Protein AF-C9LAG2-F1 (afdb_monomer_lite)

Structure (mmCIF, N/CA/C/O backbone):
data_AF-C9LAG2-F1
#
_entry.id   AF-C9LAG2-F1
#
loop_
_atom_site.group_PDB
_atom_site.id
_atom_site.type_symbol
_atom_site.label_atom_id
_atom_site.label_alt_id
_atom_site.label_comp_id
_atom_site.label_asym_id
_atom_site.label_entity_id
_atom_site.label_seq_id
_atom_site.pdbx_PDB_ins_code
_atom_site.Cartn_x
_atom_site.Cartn_y
_atom_site.Cartn_z
_atom_site.occupancy
_atom_site.B_iso_or_equiv
_atom_site.auth_seq_id
_atom_site.auth_comp_id
_atom_site.auth_asym_id
_atom_site.auth_atom_id
_atom_site.pdbx_PDB_model_num
ATOM 1 N N . MET A 1 1 ? -15.386 -72.374 10.289 1.00 36.38 1 MET A N 1
ATOM 2 C CA . MET A 1 1 ? -14.448 -71.232 10.214 1.00 36.38 1 MET A CA 1
ATOM 3 C C . MET A 1 1 ? -15.225 -69.990 9.797 1.00 36.38 1 MET A C 1
ATOM 5 O O . MET A 1 1 ? -15.872 -70.064 8.770 1.00 36.38 1 MET A O 1
ATOM 9 N N . LYS A 1 2 ? -15.182 -68.942 10.645 1.00 30.61 2 LYS A N 1
ATOM 10 C CA . LYS A 1 2 ? -15.392 -67.484 10.419 1.00 30.61 2 LYS A CA 1
ATOM 11 C C . LYS A 1 2 ? -16.555 -67.057 9.485 1.00 30.61 2 LYS A C 1
ATOM 13 O O . LYS A 1 2 ? -16.509 -67.327 8.299 1.00 30.61 2 LYS A O 1
ATOM 18 N N . LYS A 1 3 ? -17.667 -66.505 10.015 1.00 28.11 3 LYS A N 1
ATOM 19 C CA . LYS A 1 3 ? -17.942 -65.056 10.289 1.00 28.11 3 LYS A CA 1
ATOM 20 C C . LYS A 1 3 ? -17.661 -64.193 9.045 1.00 28.11 3 LYS A C 1
ATOM 22 O O . LYS A 1 3 ? -16.529 -64.205 8.591 1.00 28.11 3 LYS A O 1
ATOM 27 N N . GLN A 1 4 ? -18.621 -63.471 8.460 1.00 32.81 4 GLN A N 1
ATOM 28 C CA . GLN A 1 4 ? -19.286 -62.244 8.956 1.00 32.81 4 GLN A CA 1
ATOM 29 C C . GLN A 1 4 ? -20.686 -62.136 8.293 1.00 32.81 4 GLN A C 1
ATOM 31 O O . GLN A 1 4 ? -20.791 -62.310 7.088 1.00 32.81 4 GLN A O 1
ATOM 36 N N . VAL A 1 5 ? -21.820 -62.135 9.006 1.00 32.44 5 VAL A N 1
ATOM 37 C CA . VAL A 1 5 ? -22.515 -60.999 9.660 1.00 32.44 5 VAL A CA 1
ATOM 38 C C . VAL A 1 5 ? -22.593 -59.737 8.786 1.00 32.44 5 VAL A C 1
ATOM 40 O O . VAL A 1 5 ? -21.704 -58.896 8.844 1.00 32.44 5 VAL A O 1
ATOM 43 N N . LEU A 1 6 ? -23.697 -59.589 8.047 1.00 29.92 6 LEU A N 1
ATOM 44 C CA . LEU A 1 6 ? -24.219 -58.296 7.600 1.00 29.92 6 LEU A CA 1
ATOM 45 C C . LEU A 1 6 ? -25.651 -58.186 8.138 1.00 29.92 6 LEU A C 1
ATOM 47 O O . LEU A 1 6 ? -26.591 -58.753 7.584 1.00 29.92 6 LEU A O 1
ATOM 51 N N . THR A 1 7 ? -25.793 -57.546 9.293 1.00 36.38 7 THR A N 1
ATOM 52 C CA . THR A 1 7 ? -27.090 -57.321 9.927 1.00 36.38 7 THR A CA 1
ATOM 53 C C . THR A 1 7 ? -27.644 -55.997 9.419 1.00 36.38 7 THR A C 1
ATOM 55 O O . THR A 1 7 ? -27.125 -54.934 9.750 1.00 36.38 7 THR A O 1
ATOM 58 N N . LEU A 1 8 ? -28.700 -56.084 8.612 1.00 33.34 8 LEU A N 1
ATOM 59 C CA . LEU A 1 8 ? -29.614 -54.989 8.303 1.00 33.34 8 LEU A CA 1
ATOM 60 C C . LEU A 1 8 ? -30.240 -54.504 9.623 1.00 33.34 8 LEU A C 1
ATOM 62 O O . LEU A 1 8 ? -30.983 -55.255 10.253 1.00 33.34 8 LEU A O 1
ATOM 66 N N . PHE A 1 9 ? -29.968 -53.269 10.040 1.00 33.84 9 PHE A N 1
ATOM 67 C CA . PHE A 1 9 ? -30.773 -52.594 11.056 1.00 33.84 9 PHE A CA 1
ATOM 68 C C . PHE A 1 9 ? -31.251 -51.256 10.507 1.00 33.84 9 PHE A C 1
ATOM 70 O O . PHE A 1 9 ? -30.475 -50.329 10.289 1.00 33.84 9 PHE A O 1
ATOM 77 N N . ALA A 1 10 ? -32.560 -51.205 10.273 1.00 36.88 10 ALA A N 1
ATOM 78 C CA . ALA A 1 10 ? -33.322 -49.993 10.064 1.00 36.88 10 ALA A CA 1
ATOM 79 C C . ALA A 1 10 ? -33.129 -49.070 11.275 1.00 36.88 10 ALA A C 1
ATOM 81 O O . ALA A 1 10 ? -33.567 -49.389 12.381 1.00 36.88 10 ALA A O 1
ATOM 82 N N . ALA A 1 11 ? -32.461 -47.938 11.065 1.00 33.97 11 ALA A N 1
ATOM 83 C CA . ALA A 1 11 ? -32.390 -46.871 12.045 1.00 33.97 11 ALA A CA 1
ATOM 84 C C . ALA A 1 11 ? -33.535 -45.890 11.777 1.00 33.97 11 ALA A C 1
ATOM 86 O O . ALA A 1 11 ? -33.560 -45.176 10.778 1.00 33.97 11 ALA A O 1
ATOM 87 N N . PHE A 1 12 ? -34.501 -45.933 12.689 1.00 34.44 12 PHE A N 1
ATOM 88 C CA . PHE A 1 12 ? -35.554 -44.956 12.924 1.00 34.44 12 PHE A CA 1
ATOM 89 C C . PHE A 1 12 ? -35.015 -43.519 12.783 1.00 34.44 12 PHE A C 1
ATOM 91 O O . PHE A 1 12 ? -34.215 -43.071 13.606 1.00 34.44 12 PHE A O 1
ATOM 98 N N . SER A 1 13 ? -35.477 -42.778 11.772 1.00 35.12 13 SER A N 1
ATOM 99 C CA . SER A 1 13 ? -35.356 -41.319 11.738 1.00 35.12 13 SER A CA 1
ATOM 100 C C . SER A 1 13 ? -36.241 -40.734 12.836 1.00 35.12 13 SER A C 1
ATOM 102 O O . SER A 1 13 ? -37.418 -40.446 12.628 1.00 35.12 13 SER A O 1
ATOM 104 N N . ILE A 1 14 ? -35.676 -40.576 14.031 1.00 38.19 14 ILE A N 1
ATOM 105 C CA . ILE A 1 14 ? -36.219 -39.669 15.037 1.00 38.19 14 ILE A CA 1
ATOM 106 C C . ILE A 1 14 ? -35.900 -38.263 14.532 1.00 38.19 14 ILE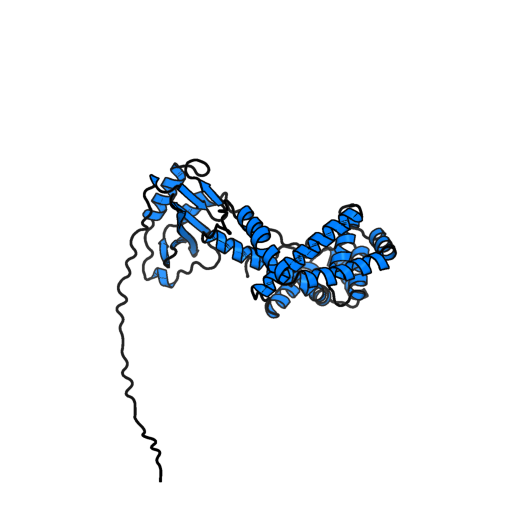 A C 1
ATOM 108 O O . ILE A 1 14 ? -34.791 -37.759 14.705 1.00 38.19 14 ILE A O 1
ATOM 112 N N . CYS A 1 15 ? -36.871 -37.643 13.863 1.00 32.88 15 CYS A N 1
ATOM 113 C CA . CYS A 1 15 ? -36.902 -36.201 13.677 1.00 32.88 15 CYS A CA 1
ATOM 114 C C . CYS A 1 15 ? -36.999 -35.560 15.065 1.00 32.88 15 CYS A C 1
ATOM 116 O O . CYS A 1 15 ? -38.094 -35.326 15.578 1.00 32.88 15 CYS A O 1
ATOM 118 N N . PHE A 1 16 ? -35.855 -35.288 15.692 1.00 36.28 16 PHE A N 1
ATOM 119 C CA . PHE A 1 16 ? -35.785 -34.284 16.739 1.00 36.28 16 PHE A CA 1
ATOM 120 C C . PHE A 1 16 ? -36.062 -32.938 16.073 1.00 36.28 16 PHE A C 1
ATOM 122 O O . PHE A 1 16 ? -35.159 -32.252 15.600 1.00 36.28 16 PHE A O 1
ATOM 129 N N . LEU A 1 17 ? -37.341 -32.570 16.020 1.00 34.44 17 LEU A N 1
ATOM 130 C CA . LEU A 1 17 ? -37.744 -31.176 15.968 1.00 34.44 17 LEU A CA 1
ATOM 131 C C . LEU A 1 17 ? -37.278 -30.552 17.286 1.00 34.44 17 LEU A C 1
ATOM 133 O O . LEU A 1 17 ? -38.046 -30.421 18.236 1.00 34.44 17 LEU A O 1
ATOM 137 N N . PHE A 1 18 ? -35.999 -30.182 17.361 1.00 37.06 18 PHE A N 1
ATOM 138 C CA . PHE A 1 18 ? -35.610 -29.079 18.218 1.00 37.06 18 PHE A CA 1
ATOM 139 C C . PHE A 1 18 ? -36.255 -27.844 17.595 1.00 37.06 18 PHE A C 1
ATOM 141 O O . PHE A 1 18 ? -35.647 -27.130 16.804 1.00 37.06 18 PHE A O 1
ATOM 148 N N . SER A 1 19 ? -37.520 -27.594 17.944 1.00 38.38 19 SER A N 1
ATOM 149 C CA . SER A 1 19 ? -38.019 -26.230 18.013 1.00 38.38 19 SER A CA 1
ATOM 150 C C . SER A 1 19 ? -37.199 -25.556 19.108 1.00 38.38 19 SER A C 1
ATOM 152 O O . SER A 1 19 ? -37.607 -25.489 20.269 1.00 38.38 19 SER A O 1
ATOM 154 N N . GLY A 1 20 ? -35.979 -25.153 18.756 1.00 34.16 20 GLY A N 1
ATOM 155 C CA . GLY A 1 20 ? -35.246 -24.178 19.524 1.00 34.16 20 GLY A CA 1
ATOM 156 C C . GLY A 1 20 ? -36.122 -22.942 19.526 1.00 34.16 20 GLY A C 1
ATOM 157 O O . GLY A 1 20 ? -36.172 -22.209 18.543 1.00 34.16 20 GLY A O 1
ATOM 158 N N . CYS A 1 21 ? -36.862 -22.732 20.612 1.00 36.88 21 CYS A N 1
ATOM 159 C CA . CYS A 1 21 ? -37.159 -21.380 21.031 1.00 36.88 21 CYS A CA 1
ATOM 160 C C . CYS A 1 21 ? -35.789 -20.719 21.173 1.00 36.88 21 CYS A C 1
ATOM 162 O O . CYS A 1 21 ? -35.124 -20.905 22.192 1.00 36.88 21 CYS A O 1
ATOM 164 N N . GLU A 1 22 ? -35.325 -20.053 20.111 1.00 41.31 22 GLU A N 1
ATOM 165 C CA . GLU A 1 22 ? -34.237 -19.088 20.193 1.00 41.31 22 GLU A CA 1
ATOM 166 C C . GLU A 1 22 ? -34.609 -18.184 21.359 1.00 41.31 22 GLU A C 1
ATOM 168 O O . GLU A 1 22 ? -35.578 -17.421 21.265 1.00 41.31 22 GLU A O 1
ATOM 173 N N . LYS A 1 23 ? -33.903 -18.348 22.484 1.00 43.16 23 LYS A N 1
ATOM 174 C CA . LYS A 1 23 ? -34.013 -17.421 23.600 1.00 43.16 23 LYS A CA 1
ATOM 175 C C . LYS A 1 23 ? -33.847 -16.030 23.013 1.00 43.16 23 LYS A C 1
ATOM 177 O O . LYS A 1 23 ? -32.979 -15.797 22.177 1.00 43.16 23 LYS A O 1
ATOM 182 N N . GLU A 1 24 ? -34.755 -15.154 23.395 1.00 46.44 24 GLU A N 1
ATOM 183 C CA . GLU A 1 24 ? -34.759 -13.767 22.979 1.00 46.44 24 GLU A CA 1
ATOM 184 C C . GLU A 1 24 ? -33.462 -13.131 23.500 1.00 46.44 24 GLU A C 1
ATOM 186 O O . GLU A 1 24 ? -33.358 -12.790 24.676 1.00 46.44 24 GLU A O 1
ATOM 191 N N . GLU A 1 25 ? -32.426 -13.066 22.660 1.00 56.09 25 GLU A N 1
ATOM 192 C CA . GLU A 1 25 ? -31.226 -12.286 22.951 1.00 56.09 25 GLU A CA 1
ATOM 193 C C . GLU A 1 25 ? -31.603 -10.813 22.851 1.00 56.09 25 GLU A C 1
ATOM 195 O O . GLU A 1 25 ? -31.511 -10.165 21.800 1.00 56.09 25 GLU A O 1
ATOM 200 N N . ASN A 1 26 ? -32.121 -10.311 23.966 1.00 65.62 26 ASN A N 1
ATOM 201 C CA . ASN A 1 26 ? -32.348 -8.901 24.175 1.00 65.62 26 ASN A CA 1
ATOM 202 C C . ASN A 1 26 ? -30.976 -8.277 24.431 1.00 65.62 26 ASN A C 1
ATOM 204 O O . ASN A 1 26 ? -30.396 -8.471 25.500 1.00 65.62 26 ASN A O 1
ATOM 208 N N . TYR A 1 27 ? -30.425 -7.605 23.420 1.00 75.88 27 TYR A N 1
ATOM 209 C CA . TYR A 1 27 ? -29.197 -6.846 23.606 1.00 75.88 27 TYR A CA 1
ATOM 210 C C . TYR A 1 27 ? -29.487 -5.723 24.600 1.00 75.88 27 TYR A C 1
ATOM 212 O O . TYR A 1 27 ? -30.494 -5.023 24.486 1.00 75.88 27 TYR A O 1
ATOM 220 N N . GLY A 1 28 ? -28.631 -5.599 25.612 1.00 83.31 28 GLY A N 1
ATOM 221 C CA . GLY A 1 28 ? -28.615 -4.420 26.464 1.00 83.31 28 GLY A CA 1
ATOM 222 C C . GLY A 1 28 ? -28.111 -3.201 25.695 1.00 83.31 28 GLY A C 1
ATOM 223 O O . GLY A 1 28 ? -27.669 -3.304 24.547 1.00 83.31 28 GLY A O 1
ATOM 224 N N . GLN A 1 29 ? -28.149 -2.049 26.357 1.00 90.38 29 GLN A N 1
ATOM 225 C CA . GLN A 1 29 ? -27.433 -0.865 25.887 1.00 90.38 29 GLN A CA 1
ATOM 226 C C . GLN A 1 29 ? -25.924 -1.146 25.828 1.00 90.38 29 GLN A C 1
ATOM 228 O O . GLN A 1 29 ? -25.434 -2.103 26.440 1.00 90.38 29 GLN A O 1
ATOM 233 N N . VAL A 1 30 ? -25.192 -0.335 25.069 1.00 92.88 30 VAL A N 1
ATOM 234 C CA . VAL A 1 30 ? -23.728 -0.340 25.141 1.00 92.88 30 VAL A CA 1
ATOM 235 C C . VAL A 1 30 ? -23.319 0.119 26.543 1.00 92.88 30 VAL A C 1
ATOM 237 O O . VAL A 1 30 ? -23.895 1.062 27.080 1.00 92.88 30 VAL A O 1
ATOM 240 N N . GLU A 1 31 ? -22.338 -0.555 27.140 1.00 91.25 31 GLU A N 1
ATOM 241 C CA . GLU A 1 31 ? -21.788 -0.189 28.447 1.00 91.25 31 GLU A CA 1
ATOM 242 C C . GLU A 1 31 ? -20.326 0.222 28.272 1.00 91.25 31 GLU A C 1
ATOM 244 O O . GLU A 1 31 ? -19.461 -0.620 28.008 1.00 91.25 31 GLU A O 1
ATOM 249 N N . LEU A 1 32 ? -20.044 1.517 28.420 1.00 91.56 32 LEU A N 1
ATOM 250 C CA . LEU A 1 32 ? -18.692 2.050 28.326 1.00 91.56 32 LEU A CA 1
ATOM 251 C C . LEU A 1 32 ? -18.123 2.379 29.716 1.00 91.56 32 LEU A C 1
ATOM 253 O O . LEU A 1 32 ? -18.855 2.569 30.688 1.00 91.56 32 LEU A O 1
ATOM 257 N N . PRO A 1 33 ? -16.787 2.418 29.863 1.00 88.62 33 PRO A N 1
ATOM 258 C CA . PRO A 1 33 ? -16.160 2.855 31.101 1.00 88.62 33 PRO A CA 1
ATOM 259 C C . PRO A 1 33 ? -16.482 4.324 31.388 1.00 88.62 33 PRO A C 1
ATOM 261 O O . PRO A 1 33 ? -16.603 5.122 30.463 1.00 88.62 33 PRO A O 1
ATOM 264 N N . ASP A 1 34 ? -16.519 4.698 32.674 1.00 89.69 34 ASP A N 1
ATOM 265 C CA . ASP A 1 34 ? -16.702 6.098 33.078 1.00 89.69 34 ASP A CA 1
ATOM 266 C C . ASP A 1 34 ? -15.772 7.033 32.291 1.00 89.69 34 ASP A C 1
ATOM 268 O O . ASP A 1 34 ? -14.575 6.756 32.171 1.00 89.69 34 ASP A O 1
ATOM 272 N N . MET A 1 35 ? -16.284 8.188 31.861 1.00 89.81 35 MET A N 1
ATOM 273 C CA . MET A 1 35 ? -15.540 9.143 31.031 1.00 89.81 35 MET A CA 1
ATOM 274 C C . MET A 1 35 ? -14.144 9.492 31.585 1.00 89.81 35 MET A C 1
ATOM 276 O O . MET A 1 35 ? -13.187 9.616 30.832 1.00 89.81 35 MET A O 1
ATOM 280 N N . GLY A 1 36 ? -13.976 9.572 32.912 1.00 87.50 36 GLY A N 1
ATOM 281 C CA . GLY A 1 36 ? -12.677 9.852 33.551 1.00 87.50 36 GLY A CA 1
ATOM 282 C C . GLY A 1 36 ? -11.622 8.733 33.442 1.00 87.50 36 GLY A C 1
ATOM 283 O O . GLY A 1 36 ? -10.462 8.930 33.834 1.00 87.50 36 GLY A O 1
ATOM 284 N N . LYS A 1 37 ? -12.013 7.552 32.954 1.00 91.88 37 LYS A N 1
ATOM 285 C CA . LYS A 1 37 ? -11.142 6.398 32.681 1.00 91.88 37 LYS A CA 1
ATOM 286 C C . LYS A 1 37 ? -10.769 6.286 31.205 1.00 91.88 37 LYS A C 1
ATOM 288 O O . LYS A 1 37 ? -9.777 5.616 30.914 1.00 91.88 37 LYS A O 1
ATOM 293 N N . ILE A 1 38 ? -11.538 6.912 30.316 1.00 93.94 38 ILE A N 1
ATOM 294 C CA . ILE A 1 38 ? -11.256 6.968 28.883 1.00 93.94 38 ILE A CA 1
ATOM 295 C C . ILE A 1 38 ? -10.111 7.957 28.676 1.00 93.94 38 ILE A C 1
ATOM 297 O O . ILE A 1 38 ? -10.155 9.088 29.154 1.00 93.94 38 ILE A O 1
ATOM 301 N N . GLU A 1 39 ? -9.054 7.497 28.023 1.00 94.94 39 GLU A N 1
ATOM 302 C CA . GLU A 1 39 ? -7.849 8.286 27.767 1.00 94.94 39 GLU A CA 1
ATOM 303 C C . GLU A 1 39 ? -7.779 8.721 26.308 1.00 94.94 39 GLU A C 1
ATOM 305 O O . GLU A 1 39 ? -7.367 9.840 26.011 1.00 94.94 39 GLU A O 1
ATOM 310 N N . GLN A 1 40 ? -8.179 7.838 25.390 1.00 94.25 40 GLN A N 1
ATOM 311 C CA . GLN A 1 40 ? -8.025 8.065 23.959 1.00 94.25 40 GLN A CA 1
ATOM 312 C C . GLN A 1 40 ? -9.236 7.552 23.189 1.00 94.25 40 GLN A C 1
ATOM 314 O O . GLN A 1 40 ? -9.938 6.634 23.621 1.00 94.25 40 GLN A O 1
ATOM 319 N N . VAL A 1 41 ? -9.447 8.153 22.026 1.00 92.56 41 VAL A N 1
ATOM 320 C CA . VAL A 1 41 ? -10.409 7.697 21.026 1.00 92.56 41 VAL A CA 1
ATOM 321 C C . VAL A 1 41 ? -9.641 7.407 19.745 1.00 92.56 41 VAL A C 1
ATOM 323 O O . VAL A 1 41 ? -8.751 8.165 19.360 1.00 92.56 41 VAL A O 1
ATOM 326 N N . GLN A 1 42 ? -9.968 6.298 19.097 1.00 90.56 42 GLN A N 1
ATOM 327 C CA . GLN A 1 42 ? -9.494 5.967 17.764 1.00 90.56 42 GLN A CA 1
ATOM 328 C C . GLN A 1 42 ? -10.627 6.207 16.766 1.00 90.56 42 GLN A C 1
ATOM 330 O O . GLN A 1 42 ? -11.717 5.681 16.951 1.00 90.56 42 GLN A O 1
ATOM 335 N N . LEU A 1 43 ? -10.377 7.009 15.737 1.00 88.38 43 LEU A N 1
ATOM 336 C CA . LEU A 1 43 ? -11.315 7.386 14.682 1.00 88.38 43 LEU A CA 1
ATOM 337 C C . LEU A 1 43 ? -10.704 6.969 13.339 1.00 88.38 43 LEU A C 1
ATOM 339 O O . LEU A 1 43 ? -9.871 7.682 12.777 1.00 88.38 43 LEU A O 1
ATOM 343 N N . GLY A 1 44 ? -11.057 5.771 12.864 1.00 81.62 44 GLY A N 1
ATOM 344 C CA . GLY A 1 44 ? -10.465 5.141 11.682 1.00 81.62 44 GLY A CA 1
ATOM 345 C C . GLY A 1 44 ? -8.935 5.121 11.723 1.00 81.62 44 GLY A C 1
ATOM 346 O O . GLY A 1 44 ? -8.324 4.370 12.485 1.00 81.62 44 GLY A O 1
ATOM 347 N N . SER A 1 45 ? -8.325 5.976 10.901 1.00 77.25 45 SER A N 1
ATOM 348 C CA . SER A 1 45 ? -6.878 6.093 10.690 1.00 77.25 45 SER A CA 1
ATOM 349 C C . SER A 1 45 ? -6.123 6.840 11.792 1.00 77.25 45 SER A C 1
ATOM 351 O O . SER A 1 45 ? -4.896 6.895 11.730 1.00 77.25 45 SER A O 1
ATOM 353 N N . MET A 1 46 ? -6.797 7.414 12.793 1.00 82.81 46 MET A N 1
ATOM 354 C CA . MET A 1 46 ? -6.145 8.250 13.808 1.00 82.81 46 MET A CA 1
ATOM 355 C C . MET A 1 46 ? -6.519 7.857 15.231 1.00 82.81 46 MET A C 1
ATOM 357 O O . MET A 1 46 ? -7.685 7.643 15.547 1.00 82.81 46 MET A O 1
ATOM 361 N N . ARG A 1 47 ? -5.528 7.843 16.122 1.00 85.00 47 ARG A N 1
ATOM 362 C CA . ARG A 1 47 ? -5.698 7.740 17.571 1.00 85.00 47 ARG A CA 1
ATOM 363 C C . ARG A 1 47 ? -5.384 9.083 18.213 1.00 85.00 47 ARG A C 1
ATOM 365 O O . ARG A 1 47 ? -4.319 9.656 17.998 1.00 85.00 47 ARG A O 1
ATOM 372 N N . MET A 1 48 ? -6.320 9.571 19.014 1.00 88.81 48 MET A N 1
ATOM 373 C CA . MET A 1 48 ? -6.317 10.927 19.549 1.00 88.81 48 MET A CA 1
ATOM 374 C C . MET A 1 48 ? -6.484 10.905 21.066 1.00 88.81 48 MET A C 1
ATOM 376 O O . MET A 1 48 ? -7.310 10.163 21.605 1.00 88.81 48 MET A O 1
ATOM 380 N N . THR A 1 49 ? -5.713 11.734 21.765 1.00 92.38 49 THR A N 1
ATOM 381 C CA . THR A 1 49 ? -5.789 11.856 23.224 1.00 92.38 49 THR A CA 1
ATOM 382 C C . THR A 1 49 ? -6.945 12.763 23.629 1.00 92.38 49 THR A C 1
ATOM 384 O O . THR A 1 49 ? -7.070 13.888 23.137 1.00 92.38 49 THR A O 1
ATOM 387 N N . VAL A 1 50 ? -7.811 12.280 24.523 1.00 93.12 50 VAL A N 1
ATOM 388 C CA . VAL A 1 50 ? -8.985 13.027 24.989 1.00 93.12 50 VAL A CA 1
ATOM 389 C C . VAL A 1 50 ? -8.543 14.236 25.814 1.00 93.12 50 VAL A C 1
ATOM 391 O O . VAL A 1 50 ? -7.744 14.120 26.739 1.00 93.12 50 VAL A O 1
ATOM 394 N N . GLY A 1 51 ? -9.083 15.407 25.481 1.00 89.31 51 GLY A N 1
ATOM 395 C CA . GLY A 1 51 ? -8.753 16.685 26.113 1.00 89.31 51 GLY A CA 1
ATOM 396 C C . GLY A 1 51 ? -7.508 17.373 25.544 1.00 89.31 51 GLY A C 1
ATOM 397 O O . GLY A 1 51 ? -7.307 18.552 25.833 1.00 89.31 51 GLY A O 1
ATOM 398 N N . GLU A 1 52 ? -6.723 16.684 24.714 1.00 89.50 52 GLU A N 1
ATOM 399 C CA . GLU A 1 52 ? -5.544 17.237 24.037 1.00 89.50 52 GLU A CA 1
ATOM 400 C C . GLU A 1 52 ? -5.786 17.342 22.528 1.00 89.50 52 GLU A C 1
ATOM 402 O O . GLU A 1 52 ? -5.997 18.437 22.008 1.00 89.50 52 GLU A O 1
ATOM 407 N N . ASP A 1 53 ? -5.816 16.197 21.844 1.00 87.62 53 ASP A N 1
ATOM 408 C CA . ASP A 1 53 ? -6.008 16.103 20.395 1.00 87.62 53 ASP A CA 1
ATOM 409 C C . ASP A 1 53 ? -7.500 16.068 20.037 1.00 87.62 53 ASP A C 1
ATOM 411 O O . ASP A 1 53 ? -7.925 16.601 19.012 1.00 87.62 53 ASP A O 1
ATOM 415 N N . TYR A 1 54 ? -8.306 15.441 20.899 1.00 89.00 54 TYR A N 1
ATOM 416 C CA . TYR A 1 54 ? -9.740 15.277 20.713 1.00 89.00 54 TYR A CA 1
ATOM 417 C C . TYR A 1 54 ? -10.511 15.974 21.841 1.00 89.00 54 TYR A C 1
ATOM 419 O O . TYR A 1 54 ? -10.365 15.586 23.004 1.00 89.00 54 TYR A O 1
ATOM 427 N N . PRO A 1 55 ? -11.323 17.010 21.552 1.00 91.06 55 PRO A N 1
ATOM 428 C CA . PRO A 1 55 ? -11.983 17.795 22.590 1.00 91.06 55 PRO A CA 1
ATOM 429 C C . PRO A 1 55 ? -12.808 16.939 23.558 1.00 91.06 55 PRO A C 1
ATOM 431 O O . PRO A 1 55 ? -13.606 16.106 23.132 1.00 91.06 55 PRO A O 1
ATOM 434 N N . GLN A 1 56 ? -12.676 17.205 24.863 1.00 92.81 56 GLN A N 1
ATOM 435 C CA . GLN A 1 56 ? -13.402 16.496 25.930 1.00 92.81 56 GLN A CA 1
ATOM 436 C C . GLN A 1 56 ? -14.914 16.416 25.656 1.00 92.81 56 GLN A C 1
ATOM 438 O O . GLN A 1 56 ? -15.510 15.353 25.792 1.00 92.81 56 GLN A O 1
ATOM 443 N N . ALA A 1 57 ? -15.519 17.521 25.208 1.00 92.31 57 ALA A N 1
ATOM 444 C CA . ALA A 1 57 ? -16.944 17.582 24.888 1.00 92.31 57 ALA A CA 1
ATOM 445 C C . ALA A 1 57 ? -17.338 16.655 23.724 1.00 92.31 57 ALA A C 1
ATOM 447 O O . ALA A 1 57 ? -18.408 16.051 23.751 1.00 92.31 57 ALA A O 1
ATOM 448 N N . ASN A 1 58 ? -16.467 16.496 22.722 1.00 93.00 58 ASN A N 1
ATOM 449 C CA . ASN A 1 58 ? -16.720 15.592 21.600 1.00 93.00 58 ASN A CA 1
ATOM 450 C C . ASN A 1 58 ? -16.621 14.131 22.050 1.00 93.00 58 ASN A C 1
ATOM 452 O O . ASN A 1 58 ? -17.396 13.294 21.596 1.00 93.00 58 ASN A O 1
ATOM 456 N N . ALA A 1 59 ? -15.699 13.824 22.965 1.00 93.06 59 ALA A N 1
ATOM 457 C CA . ALA A 1 59 ? -15.577 12.495 23.553 1.00 93.06 59 ALA A CA 1
ATOM 458 C C . ALA A 1 59 ? -16.778 12.139 24.438 1.00 93.06 59 ALA A C 1
ATOM 460 O O . ALA A 1 59 ? -17.323 11.047 24.312 1.00 93.06 59 ALA A O 1
ATOM 461 N N . GLU A 1 60 ? -17.252 13.080 25.254 1.00 94.88 60 GLU A N 1
ATOM 462 C CA . GLU A 1 60 ? -18.484 12.923 26.035 1.00 94.88 60 GLU A CA 1
ATOM 463 C C . GLU A 1 60 ? -19.708 12.715 25.137 1.00 94.88 60 GLU A C 1
ATOM 465 O O . GLU A 1 60 ? -20.538 11.852 25.424 1.00 94.88 60 GLU A O 1
ATOM 470 N N . SER A 1 61 ? -19.806 13.467 24.036 1.00 94.38 61 SER A N 1
ATOM 471 C CA . SER A 1 61 ? -20.871 13.301 23.041 1.00 94.38 61 SER A CA 1
ATOM 472 C C . SER A 1 61 ? -20.831 11.914 22.399 1.00 94.38 61 SER A C 1
ATOM 474 O O . SER A 1 61 ? -21.841 11.214 22.398 1.00 94.38 61 SER A O 1
ATOM 476 N N . LEU A 1 62 ? -19.655 11.478 21.936 1.00 94.88 62 LEU A N 1
ATOM 477 C CA . LEU A 1 62 ? -19.458 10.169 21.311 1.00 94.88 62 LEU A CA 1
ATOM 478 C C . LEU A 1 62 ? -19.873 9.021 22.243 1.00 94.88 62 LEU A C 1
ATOM 480 O O . LEU A 1 62 ? -20.660 8.163 21.851 1.00 94.88 62 LEU A O 1
ATOM 484 N N . VAL A 1 63 ? -19.381 9.025 23.486 1.00 95.25 63 VAL A N 1
ATOM 485 C CA . VAL A 1 63 ? -19.703 8.000 24.495 1.00 95.25 63 VAL A CA 1
ATOM 486 C C . VAL A 1 63 ? -21.200 7.996 24.804 1.00 95.25 63 VAL A C 1
ATOM 488 O O . VAL A 1 63 ? -21.835 6.946 24.784 1.00 95.25 63 VAL A O 1
ATOM 491 N N . SER A 1 64 ? -21.786 9.175 25.016 1.00 95.12 64 SER A N 1
ATOM 492 C CA . SER A 1 64 ? -23.217 9.343 25.292 1.00 95.12 64 SER A CA 1
ATOM 493 C C . SER A 1 64 ? -24.096 8.828 24.150 1.00 95.12 64 SER A C 1
ATOM 495 O O . SER A 1 64 ? -25.144 8.238 24.409 1.00 95.12 64 SER A O 1
ATOM 497 N N . ASN A 1 65 ? -23.680 9.032 22.898 1.00 96.38 65 ASN A N 1
ATOM 498 C CA . ASN A 1 65 ? -24.400 8.545 21.725 1.00 96.38 65 ASN A CA 1
ATOM 499 C C . ASN A 1 65 ? -24.285 7.020 21.589 1.00 96.38 65 ASN A C 1
ATOM 501 O O . ASN A 1 65 ? -25.306 6.361 21.405 1.00 96.38 65 ASN A O 1
ATOM 505 N N . LEU A 1 66 ? -23.089 6.451 21.787 1.00 96.56 66 LEU A N 1
ATOM 506 C CA . LEU A 1 66 ? -22.874 4.997 21.810 1.00 96.56 66 LEU A CA 1
ATOM 507 C C . LEU A 1 66 ? -23.750 4.300 22.867 1.00 96.56 66 LEU A C 1
ATOM 509 O O . LEU A 1 66 ? -24.414 3.315 22.557 1.00 96.56 66 LEU A O 1
ATOM 513 N N . GLU A 1 67 ? -23.807 4.826 24.095 1.00 95.62 67 GLU A N 1
ATOM 514 C CA . GLU A 1 67 ? -24.588 4.245 25.204 1.00 95.62 67 GLU A CA 1
ATOM 515 C C . GLU A 1 67 ? -26.110 4.398 25.058 1.00 95.62 67 GLU A C 1
ATOM 517 O O . GLU A 1 67 ? -26.864 3.670 25.704 1.00 95.62 67 GLU A O 1
ATOM 522 N N . LYS A 1 68 ? -26.581 5.365 24.261 1.00 94.94 68 LYS A N 1
ATOM 523 C CA . LYS A 1 68 ? -28.017 5.611 24.033 1.00 94.94 68 LYS A CA 1
ATOM 524 C C . LYS A 1 68 ? -28.559 4.928 22.785 1.00 94.94 68 LYS A C 1
ATOM 526 O O . LYS A 1 68 ? -29.784 4.873 22.632 1.00 94.94 68 LYS A O 1
ATOM 531 N N . ALA A 1 69 ? -27.680 4.468 21.901 1.00 95.19 69 ALA A N 1
ATOM 532 C CA . ALA A 1 69 ? -28.061 3.870 20.638 1.00 95.19 69 ALA A CA 1
ATOM 533 C C . ALA A 1 69 ? -28.956 2.640 20.867 1.00 95.19 69 ALA A C 1
ATOM 535 O O . ALA A 1 69 ? -28.596 1.731 21.620 1.00 95.19 69 ALA A O 1
ATOM 536 N N . PRO A 1 70 ? -30.145 2.578 20.249 1.00 93.56 70 PRO A N 1
ATOM 537 C CA . PRO A 1 70 ? -31.053 1.475 20.487 1.00 93.56 70 PRO A CA 1
ATOM 538 C C . PRO A 1 70 ? -30.540 0.183 19.827 1.00 93.56 70 PRO A C 1
ATOM 540 O O . PRO A 1 70 ? -30.105 0.199 18.674 1.00 93.56 70 PRO A O 1
ATOM 543 N N . PRO A 1 71 ? -30.620 -0.971 20.515 1.00 94.06 71 PRO A N 1
ATOM 544 C CA . PRO A 1 71 ? -30.256 -2.247 19.916 1.00 94.06 71 PRO A CA 1
ATOM 545 C C . PRO A 1 71 ? -31.211 -2.609 18.774 1.00 94.06 71 PRO A C 1
ATOM 547 O O . PRO A 1 71 ? -32.436 -2.494 18.896 1.00 94.06 71 PRO A O 1
ATOM 550 N N . VAL A 1 72 ? -30.661 -3.137 17.681 1.00 92.19 72 VAL A N 1
ATOM 551 C CA . VAL A 1 72 ? -31.448 -3.571 16.525 1.00 92.19 72 VAL A CA 1
ATOM 552 C C . VAL A 1 72 ? -32.336 -4.756 16.907 1.00 92.19 72 VAL A C 1
ATOM 554 O O . VAL A 1 72 ? -31.909 -5.737 17.536 1.00 92.19 72 VAL A O 1
ATOM 557 N N . ASN A 1 73 ? -33.603 -4.708 16.489 1.00 85.69 73 ASN A N 1
ATOM 558 C CA . ASN A 1 73 ? -34.534 -5.800 16.746 1.00 85.69 73 ASN A CA 1
ATOM 559 C C . ASN A 1 73 ? -34.193 -7.052 15.917 1.00 85.69 73 ASN A C 1
ATOM 561 O O . ASN A 1 73 ? -33.641 -6.993 14.821 1.00 85.69 73 ASN A O 1
ATOM 565 N N . LYS A 1 74 ? -34.585 -8.222 16.425 1.00 79.88 74 LYS A N 1
ATOM 566 C CA . LYS A 1 74 ? -34.248 -9.531 15.842 1.00 79.88 74 LYS A CA 1
ATOM 567 C C . LYS A 1 74 ? -34.636 -9.696 14.367 1.00 79.88 74 LYS A C 1
ATOM 5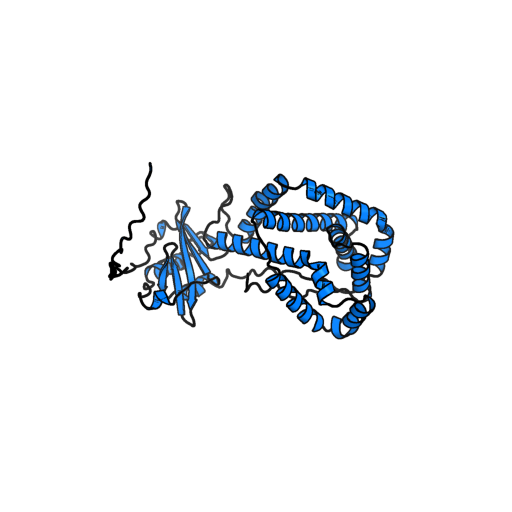69 O O . LYS A 1 74 ? -33.992 -10.460 13.654 1.00 79.88 74 LYS A O 1
ATOM 574 N N . LYS A 1 75 ? -35.705 -9.030 13.916 1.00 80.00 75 LYS A N 1
ATOM 575 C CA . LYS A 1 75 ? -36.161 -9.129 12.526 1.00 80.00 75 LYS A CA 1
ATOM 576 C C . LYS A 1 75 ? -35.179 -8.431 11.588 1.00 80.00 75 LYS A C 1
ATOM 578 O O . LYS A 1 75 ? -34.834 -9.014 10.573 1.00 80.00 75 LYS A O 1
ATOM 583 N N . GLN A 1 76 ? -34.719 -7.240 11.962 1.00 79.75 76 GLN A N 1
ATOM 584 C CA . GLN A 1 76 ? -33.756 -6.464 11.182 1.00 79.75 76 GLN A CA 1
ATOM 585 C C . GLN A 1 76 ? -32.360 -7.100 11.179 1.00 79.75 76 GLN A C 1
ATOM 587 O O . GLN A 1 76 ? -31.720 -7.111 10.137 1.00 79.75 76 GLN A O 1
ATOM 592 N N . ARG A 1 77 ? -31.915 -7.705 12.294 1.00 83.75 77 ARG A N 1
ATOM 593 C CA . ARG A 1 77 ? -30.569 -8.315 12.394 1.00 83.75 77 ARG A CA 1
ATOM 594 C C . ARG A 1 77 ? -30.254 -9.323 11.287 1.00 83.75 77 ARG A C 1
ATOM 596 O O . ARG A 1 77 ? -29.109 -9.432 10.890 1.00 83.75 77 ARG A O 1
ATOM 603 N N . LYS A 1 78 ? -31.252 -10.072 10.805 1.00 82.00 78 LYS A N 1
ATOM 604 C CA . LYS A 1 78 ? -31.042 -11.113 9.782 1.00 82.00 78 LYS A CA 1
ATOM 605 C C . LYS A 1 78 ? -30.670 -10.557 8.408 1.00 82.00 78 LYS A C 1
ATOM 607 O O . LYS A 1 78 ? -30.113 -11.296 7.606 1.00 82.00 78 LYS A O 1
ATOM 612 N N . ASP A 1 79 ? -31.003 -9.295 8.161 1.00 85.00 79 ASP A N 1
ATOM 613 C CA . ASP A 1 79 ? -30.820 -8.629 6.871 1.00 85.00 79 ASP A CA 1
ATOM 614 C C . ASP A 1 79 ? -29.676 -7.596 6.912 1.00 85.00 79 ASP A C 1
ATOM 616 O O . ASP A 1 79 ? -29.376 -6.952 5.898 1.00 85.00 79 ASP A O 1
ATOM 620 N N . LEU A 1 80 ? -29.050 -7.423 8.083 1.00 89.62 80 LEU A N 1
ATOM 621 C CA . LEU A 1 80 ? -27.909 -6.542 8.290 1.00 89.62 80 LEU A CA 1
ATOM 622 C C . LEU A 1 80 ? -26.617 -7.348 8.227 1.00 89.62 80 LEU A C 1
ATOM 624 O O . LEU A 1 80 ? -26.443 -8.335 8.934 1.00 89.62 80 LEU A O 1
ATOM 628 N N . ASP A 1 81 ? -25.724 -6.870 7.379 1.00 86.06 81 ASP A N 1
ATOM 629 C CA . ASP A 1 81 ? -24.343 -7.303 7.267 1.00 86.06 81 ASP A CA 1
ATOM 630 C C . ASP A 1 81 ? -23.527 -6.024 7.114 1.00 86.06 81 ASP A C 1
ATOM 632 O O . ASP A 1 81 ? -23.892 -5.159 6.307 1.00 86.06 81 ASP A O 1
ATOM 636 N N . LYS A 1 82 ? -22.481 -5.897 7.930 1.00 85.88 82 LYS A N 1
ATOM 637 C CA . LYS A 1 82 ? -21.571 -4.757 7.910 1.00 85.88 82 LYS A CA 1
ATOM 638 C C . LYS A 1 82 ? -20.857 -4.642 6.565 1.00 85.88 82 LYS A C 1
ATOM 640 O O . LYS A 1 82 ? -20.597 -3.531 6.115 1.00 85.88 82 LYS A O 1
ATOM 645 N N . GLY A 1 83 ? -20.545 -5.775 5.932 1.00 83.38 83 GLY A N 1
ATOM 646 C CA . GLY A 1 83 ? -19.703 -5.805 4.741 1.00 83.38 83 GLY A CA 1
ATOM 647 C C . GLY A 1 83 ? -18.299 -5.234 4.990 1.00 83.38 83 GLY A C 1
ATOM 648 O O . GLY A 1 83 ? -17.802 -5.198 6.127 1.00 83.38 83 GLY A O 1
ATOM 649 N N . GLU A 1 84 ? -17.664 -4.806 3.900 1.00 71.94 84 GLU A N 1
ATOM 650 C CA . GLU A 1 84 ? -16.277 -4.318 3.866 1.00 71.94 84 GLU A CA 1
ATOM 651 C C . GLU A 1 84 ? -16.170 -2.785 3.913 1.00 71.94 84 GLU A C 1
ATOM 653 O O . GLU A 1 84 ? -15.154 -2.264 4.366 1.00 71.94 84 GLU A O 1
ATOM 658 N N . ASP A 1 85 ? -17.233 -2.059 3.548 1.00 78.94 85 ASP A N 1
ATOM 659 C CA . ASP A 1 85 ? -17.300 -0.596 3.654 1.00 78.94 85 ASP A CA 1
ATOM 660 C C . ASP A 1 85 ? -17.874 -0.176 5.016 1.00 78.94 85 ASP A C 1
ATOM 662 O O . ASP A 1 85 ? -19.089 -0.084 5.219 1.00 78.94 85 ASP A O 1
ATOM 666 N N . TYR A 1 86 ? -16.980 0.024 5.985 1.00 87.12 86 TYR A N 1
ATOM 667 C CA . TYR A 1 86 ? -17.327 0.424 7.345 1.00 87.12 86 TYR A CA 1
ATOM 668 C C . TYR A 1 86 ? -16.335 1.432 7.924 1.00 87.12 86 TYR A C 1
ATOM 670 O O . TYR A 1 86 ? -15.175 1.533 7.520 1.00 87.12 86 TYR A O 1
ATOM 678 N N . TRP A 1 87 ? -16.787 2.175 8.929 1.00 88.75 87 TRP A N 1
ATOM 679 C CA . TRP A 1 87 ? -15.957 3.080 9.717 1.00 88.75 87 TRP A CA 1
ATOM 680 C C . TRP A 1 87 ? -15.738 2.504 11.105 1.00 88.75 87 TRP A C 1
ATOM 682 O O . TRP A 1 87 ? -16.683 2.054 11.746 1.00 88.75 87 TRP A O 1
ATOM 692 N N . SER A 1 88 ? -14.504 2.537 11.598 1.00 90.69 88 SER A N 1
ATOM 693 C CA . SER A 1 88 ? -14.197 2.049 12.938 1.00 90.69 88 SER A CA 1
ATOM 694 C C . SER A 1 88 ? -13.990 3.187 13.930 1.00 90.69 88 SER A C 1
ATOM 696 O O . SER A 1 88 ? -13.343 4.200 13.643 1.00 90.69 88 SER A O 1
ATOM 698 N N . VAL A 1 89 ? -14.534 2.994 15.127 1.00 94.00 89 VAL A N 1
ATOM 699 C CA . VAL A 1 89 ? -14.321 3.854 16.286 1.00 94.00 89 VAL A CA 1
ATOM 700 C C . VAL A 1 89 ? -13.880 2.988 17.457 1.00 94.00 89 VAL A C 1
ATOM 702 O O . VAL A 1 89 ? -14.521 1.992 17.774 1.00 94.00 89 VAL A O 1
ATOM 705 N N . GLY A 1 90 ? -12.794 3.377 18.115 1.00 93.81 90 GLY A N 1
ATOM 706 C CA . GLY A 1 90 ? -12.281 2.721 19.310 1.00 93.81 90 GLY A CA 1
ATOM 707 C C . GLY A 1 90 ? -12.329 3.637 20.524 1.00 93.81 90 GLY A C 1
ATOM 708 O O . GLY A 1 90 ? -11.894 4.785 20.456 1.00 93.81 90 GLY A O 1
ATOM 709 N N . VAL A 1 91 ? -12.793 3.123 21.660 1.00 94.81 91 VAL A N 1
ATOM 710 C CA . VAL A 1 91 ? -12.682 3.792 22.965 1.00 94.81 91 VAL A CA 1
ATOM 711 C C . VAL A 1 91 ? -11.582 3.108 23.767 1.00 94.81 91 VAL A C 1
ATOM 713 O O . VAL A 1 91 ? -11.664 1.907 24.026 1.00 94.81 91 VAL A O 1
ATOM 716 N N . VAL A 1 92 ? -10.554 3.861 24.169 1.00 92.88 92 VAL A N 1
ATOM 717 C CA . VAL A 1 92 ? -9.374 3.327 24.866 1.00 92.88 92 VAL A CA 1
ATOM 718 C C . VAL A 1 92 ? -9.293 3.876 26.284 1.00 92.88 92 VAL A C 1
ATOM 720 O O . VAL A 1 92 ? -9.280 5.090 26.504 1.00 92.88 92 VAL A O 1
ATOM 723 N N . VAL A 1 93 ? -9.207 2.981 27.264 1.00 92.44 93 VAL A N 1
ATOM 724 C CA . VAL A 1 93 ? -9.014 3.340 28.676 1.00 92.44 93 VAL A CA 1
ATOM 725 C C . VAL A 1 93 ? -7.542 3.331 29.079 1.00 92.44 93 VAL A C 1
ATOM 727 O O . VAL A 1 93 ? -6.724 2.647 28.472 1.00 92.44 93 VAL A O 1
ATOM 730 N N . LYS A 1 94 ? -7.220 4.024 30.179 1.00 84.56 94 LYS A N 1
ATOM 731 C CA . LYS A 1 94 ? -5.848 4.217 30.705 1.00 84.56 94 LYS A CA 1
ATOM 732 C C . LYS A 1 94 ? -5.010 2.953 30.912 1.00 84.56 94 LYS A C 1
ATOM 734 O O . LYS A 1 94 ? -3.792 3.026 31.011 1.00 84.56 94 LYS A O 1
ATOM 739 N N . ASN A 1 95 ? -5.647 1.794 31.071 1.00 82.81 95 ASN A N 1
ATOM 740 C CA . ASN A 1 95 ? -4.942 0.517 31.216 1.00 82.81 95 ASN A CA 1
ATOM 741 C C . ASN A 1 95 ? -4.677 -0.179 29.865 1.00 82.81 95 ASN A C 1
ATOM 743 O O . ASN A 1 95 ? -4.262 -1.334 29.863 1.00 82.81 95 ASN A O 1
ATOM 747 N N . GLY A 1 96 ? -4.962 0.489 28.745 1.00 80.31 96 GLY A N 1
ATOM 748 C CA . GLY A 1 96 ? -4.809 -0.027 27.388 1.00 80.31 96 GLY A CA 1
ATOM 749 C C . GLY A 1 96 ? -5.980 -0.872 26.881 1.00 80.31 96 GLY A C 1
ATOM 750 O O . GLY A 1 96 ? -5.952 -1.280 25.724 1.00 80.31 96 GLY A O 1
ATOM 751 N N . THR A 1 97 ? -7.012 -1.134 27.695 1.00 88.38 97 THR A N 1
ATOM 752 C CA . THR A 1 97 ? -8.200 -1.864 27.210 1.00 88.38 97 THR A CA 1
ATOM 753 C C . THR A 1 97 ? -8.921 -1.015 26.167 1.00 88.38 97 THR A C 1
ATOM 755 O O . THR A 1 97 ? -9.111 0.188 26.360 1.00 88.38 97 THR A O 1
ATOM 758 N N . LYS A 1 98 ? -9.331 -1.649 25.071 1.00 90.38 98 LYS A N 1
ATOM 759 C CA . LYS A 1 98 ? -10.004 -1.010 23.944 1.00 90.38 98 LYS A CA 1
ATOM 760 C C . LYS A 1 98 ? -11.359 -1.681 23.717 1.00 90.38 98 LYS A C 1
ATOM 762 O O . LYS A 1 98 ? -11.481 -2.879 23.952 1.00 90.38 98 LYS A O 1
ATOM 767 N N . GLN A 1 99 ? -12.359 -0.895 23.330 1.00 94.06 99 GLN A N 1
ATOM 768 C CA . GLN A 1 99 ? -13.641 -1.387 22.822 1.00 94.06 99 GLN A CA 1
ATOM 769 C C . GLN A 1 99 ? -13.864 -0.807 21.430 1.00 94.06 99 GLN A C 1
ATOM 771 O O . GLN A 1 99 ? -13.797 0.420 21.281 1.00 94.06 99 GLN A O 1
ATOM 776 N N . MET A 1 100 ? -14.108 -1.672 20.445 1.00 94.44 100 MET A N 1
ATOM 777 C CA . MET A 1 100 ? -14.314 -1.271 19.050 1.00 94.44 100 MET A CA 1
ATOM 778 C C . MET A 1 100 ? -15.786 -1.282 18.639 1.00 94.44 100 MET A C 1
ATOM 780 O O . MET A 1 100 ? -16.575 -2.134 19.054 1.00 94.44 100 MET A O 1
ATOM 784 N N . PHE A 1 101 ? -16.122 -0.321 17.783 1.00 95.56 101 PHE A N 1
ATOM 785 C CA . PHE A 1 101 ? -17.435 -0.114 17.192 1.00 95.56 101 PHE A CA 1
ATOM 786 C C . PHE A 1 101 ? -17.277 0.087 15.688 1.00 95.56 101 PHE A C 1
ATOM 788 O O . PHE A 1 101 ? -16.465 0.907 15.249 1.00 95.56 101 PHE A O 1
ATOM 795 N N . TYR A 1 102 ? -18.063 -0.638 14.903 1.00 94.38 102 TYR A N 1
ATOM 796 C CA . TYR A 1 102 ? -17.960 -0.659 13.451 1.00 94.38 102 TYR A CA 1
ATOM 797 C C . TYR A 1 102 ? -19.247 -0.143 12.819 1.00 94.38 102 TYR A C 1
ATOM 799 O O . TYR A 1 102 ? -20.271 -0.818 12.845 1.00 94.38 102 TYR A O 1
ATOM 807 N N . PHE A 1 103 ? -19.195 1.061 12.268 1.00 94.75 103 PHE A N 1
ATOM 808 C CA . PHE A 1 103 ? -20.326 1.782 11.702 1.00 94.75 103 PHE A CA 1
ATOM 809 C C . PHE A 1 103 ? -20.462 1.506 10.211 1.00 94.75 103 PHE A C 1
ATOM 811 O O . PHE A 1 103 ? -19.480 1.572 9.478 1.00 94.75 103 PHE A O 1
ATOM 818 N N . PHE A 1 104 ? -21.678 1.241 9.749 1.00 93.12 104 PHE A N 1
ATOM 819 C CA . PHE A 1 104 ? -21.955 0.929 8.350 1.00 93.12 104 PHE A CA 1
ATOM 820 C C . PHE A 1 104 ? -23.351 1.398 7.945 1.00 93.12 104 PHE A C 1
ATOM 822 O O . PHE A 1 104 ? -24.235 1.613 8.783 1.00 93.12 104 PHE A O 1
ATOM 829 N N . ARG A 1 105 ? -23.559 1.545 6.635 1.00 92.19 105 ARG A N 1
ATOM 830 C CA . ARG A 1 105 ? -24.842 1.962 6.061 1.00 92.19 105 ARG A CA 1
ATOM 831 C C . ARG A 1 105 ? -25.599 0.787 5.462 1.00 92.19 105 ARG A C 1
ATOM 833 O O . ARG A 1 105 ? -25.029 -0.057 4.773 1.00 92.19 105 ARG A O 1
ATOM 840 N N . LYS A 1 106 ? -26.923 0.796 5.618 1.00 90.81 106 LYS A N 1
ATOM 841 C CA . LYS A 1 106 ? -27.837 -0.041 4.829 1.00 90.81 106 LYS A CA 1
ATOM 842 C C . LYS A 1 106 ? -28.947 0.838 4.261 1.00 90.81 106 LYS A C 1
ATOM 844 O O . LYS A 1 106 ? -29.904 1.180 4.948 1.00 90.81 106 LYS A O 1
ATOM 849 N N . GLY A 1 107 ? -28.817 1.203 2.987 1.00 88.12 107 GLY A N 1
ATOM 850 C CA . GLY A 1 107 ? -29.681 2.216 2.379 1.00 88.12 107 GLY A CA 1
ATOM 851 C C . GLY A 1 107 ? -29.399 3.602 2.965 1.00 88.12 107 GLY A C 1
ATOM 852 O O . GLY A 1 107 ? -28.260 4.072 2.946 1.00 88.12 107 GLY A O 1
ATOM 853 N N . GLU A 1 108 ? -30.431 4.258 3.490 1.00 89.31 108 GLU A N 1
ATOM 854 C CA . GLU A 1 108 ? -30.301 5.584 4.114 1.00 89.31 108 GLU A CA 1
ATOM 855 C C . GLU A 1 108 ? -29.966 5.525 5.610 1.00 89.31 108 GLU A C 1
ATOM 857 O O . GLU A 1 108 ? -29.558 6.532 6.180 1.00 89.31 108 GLU A O 1
ATOM 862 N N . ASP A 1 109 ? -30.087 4.351 6.233 1.00 93.56 109 ASP A N 1
ATOM 863 C CA . ASP A 1 109 ? -29.930 4.197 7.676 1.00 93.56 109 ASP A CA 1
ATOM 864 C C . ASP A 1 109 ? -28.497 3.790 8.053 1.00 93.56 109 ASP A C 1
ATOM 866 O O . ASP A 1 109 ? -27.839 3.010 7.349 1.00 93.56 109 ASP A O 1
ATOM 870 N N . TRP A 1 110 ? -28.037 4.298 9.199 1.00 95.44 110 TRP A N 1
ATOM 871 C CA . TRP A 1 110 ? -26.749 3.966 9.805 1.00 95.44 110 TRP A CA 1
ATOM 872 C C . TRP A 1 110 ? -26.911 3.023 10.995 1.00 95.44 110 TRP A C 1
ATOM 874 O O . TRP A 1 110 ? -27.774 3.209 11.859 1.00 95.44 110 TRP A O 1
ATOM 884 N N . TYR A 1 111 ? -26.011 2.051 11.060 1.00 96.12 111 TYR A N 1
ATOM 885 C CA . TYR A 1 111 ? -25.926 1.047 12.112 1.00 96.12 111 TYR A CA 1
ATOM 886 C C . TYR A 1 111 ? -24.499 0.973 12.633 1.00 96.12 111 TYR A C 1
ATOM 888 O O . TYR A 1 111 ? -23.566 1.406 11.953 1.00 96.12 111 TYR A O 1
ATOM 896 N N . PHE A 1 112 ? -24.318 0.379 13.808 1.00 96.50 112 PHE A N 1
ATOM 897 C CA . PHE A 1 112 ? -23.001 -0.085 14.216 1.00 96.50 112 PHE A CA 1
ATOM 898 C C . PHE A 1 112 ? -23.035 -1.449 14.890 1.00 96.50 112 PHE A C 1
ATOM 900 O O . PHE A 1 112 ? -24.030 -1.851 15.498 1.00 96.50 112 PHE A O 1
ATOM 907 N N . GLU A 1 113 ? -21.915 -2.148 14.765 1.00 95.31 113 GLU A N 1
ATOM 908 C CA . GLU A 1 113 ? -21.653 -3.458 15.341 1.00 95.31 113 GLU A CA 1
ATOM 909 C C . GLU A 1 113 ? -20.548 -3.357 16.401 1.00 95.31 113 GLU A C 1
ATOM 911 O O . GLU A 1 113 ? -19.559 -2.649 16.208 1.00 95.31 113 GLU A O 1
ATOM 916 N N . THR A 1 114 ? -20.707 -4.043 17.528 1.00 94.06 114 THR A N 1
ATOM 917 C CA . THR A 1 114 ? -19.647 -4.236 18.534 1.00 94.06 114 THR A CA 1
ATOM 918 C C . THR A 1 114 ? -18.801 -5.470 18.210 1.00 94.06 114 THR A C 1
ATOM 920 O O . THR A 1 114 ? -19.238 -6.351 17.479 1.00 94.06 114 THR A O 1
ATOM 923 N N . GLU A 1 115 ? -17.613 -5.605 18.807 1.00 89.44 115 GLU A N 1
ATOM 924 C CA . GLU A 1 115 ? -16.719 -6.767 18.588 1.00 89.44 115 GLU A CA 1
ATOM 925 C C . GLU A 1 115 ? -17.362 -8.137 18.876 1.00 89.44 115 GLU A C 1
ATOM 927 O O . GLU A 1 115 ? -16.944 -9.152 18.323 1.00 89.44 115 GLU A O 1
ATOM 932 N N . ASP A 1 116 ? -18.382 -8.184 19.738 1.00 89.88 116 ASP A N 1
ATOM 933 C CA . ASP A 1 116 ? -19.145 -9.399 20.052 1.00 89.88 116 ASP A CA 1
ATOM 934 C C . ASP A 1 116 ? -20.365 -9.627 19.134 1.00 89.88 116 ASP A C 1
ATOM 936 O O . ASP A 1 116 ? -21.170 -10.526 19.392 1.00 89.88 116 ASP A O 1
ATOM 940 N N . GLY A 1 117 ? -20.503 -8.839 18.065 1.00 89.88 117 GLY A N 1
ATOM 941 C CA . GLY A 1 117 ? -21.529 -8.982 17.032 1.00 89.88 117 GLY A CA 1
ATOM 942 C C . GLY A 1 117 ? -22.893 -8.385 17.386 1.00 89.88 117 GLY A C 1
ATOM 943 O O . GLY A 1 117 ? -23.899 -8.699 16.741 1.00 89.88 117 GLY A O 1
ATOM 944 N N . ARG A 1 118 ? -22.989 -7.553 18.435 1.00 93.06 118 ARG A N 1
ATOM 945 C CA . ARG A 1 118 ? -24.249 -6.868 18.762 1.00 93.06 118 ARG A CA 1
ATOM 946 C C . ARG A 1 118 ? -24.444 -5.660 17.857 1.00 93.06 118 ARG A C 1
ATOM 948 O O . ARG A 1 118 ? -23.547 -4.847 17.681 1.00 93.06 118 ARG A O 1
ATOM 955 N N . LEU A 1 119 ? -25.660 -5.534 17.334 1.00 94.81 119 LEU A N 1
ATOM 956 C CA . LEU A 1 119 ? -26.045 -4.501 16.379 1.00 94.81 119 LEU A CA 1
ATOM 957 C C . LEU A 1 119 ? -26.926 -3.435 17.024 1.00 94.81 119 LEU A C 1
ATOM 959 O O . LEU A 1 119 ? -27.895 -3.759 17.723 1.00 94.81 119 LEU A O 1
ATOM 963 N N . TYR A 1 120 ? -26.635 -2.182 16.700 1.00 95.94 120 TYR A N 1
ATOM 964 C CA . TYR A 1 120 ? -27.317 -0.983 17.178 1.00 95.94 120 TYR A CA 1
ATOM 965 C C . TYR A 1 120 ? -27.695 -0.082 15.992 1.00 95.94 120 TYR A C 1
ATOM 967 O O . TYR A 1 120 ? -27.008 -0.079 14.968 1.00 95.94 120 TYR A O 1
ATOM 975 N N . SER A 1 121 ? -28.826 0.619 16.091 1.00 94.62 121 SER A N 1
ATOM 976 C CA . SER A 1 121 ? -29.271 1.600 15.089 1.00 94.62 121 SER A CA 1
ATOM 977 C C . SER A 1 121 ? -28.932 3.028 15.519 1.00 94.62 121 SER A C 1
ATOM 979 O O . SER A 1 121 ? -28.397 3.237 16.604 1.00 94.62 121 SER A O 1
ATOM 981 N N . ASP A 1 122 ? -29.269 3.999 14.669 1.00 94.56 122 ASP A N 1
ATOM 982 C CA . ASP A 1 122 ? -29.012 5.431 14.882 1.00 94.56 122 ASP A CA 1
ATOM 983 C C . ASP A 1 122 ? -27.506 5.729 14.991 1.00 94.56 122 ASP A C 1
ATOM 985 O O . ASP A 1 122 ? -27.048 6.458 15.868 1.00 94.56 122 ASP A O 1
ATOM 989 N N . GLY A 1 123 ? -26.714 5.101 14.114 1.00 94.31 123 GLY A N 1
ATOM 990 C CA . GLY A 1 123 ? -25.257 5.254 14.072 1.00 94.31 123 GLY A CA 1
ATOM 991 C C . GLY A 1 123 ? -24.761 6.485 13.306 1.00 94.31 123 GLY A C 1
ATOM 992 O O . GLY A 1 123 ? -23.557 6.642 13.144 1.00 94.31 123 GLY A O 1
ATOM 993 N N . ASP A 1 124 ? -25.646 7.343 12.801 1.00 94.19 124 ASP A N 1
ATOM 994 C CA . ASP A 1 124 ? -25.311 8.459 11.908 1.00 94.19 124 ASP A CA 1
ATOM 995 C C . ASP A 1 124 ? -24.486 9.553 12.595 1.00 94.19 124 ASP A C 1
ATOM 997 O O . ASP A 1 124 ? -23.699 10.222 11.932 1.00 94.19 124 ASP A O 1
ATOM 1001 N N . PHE A 1 125 ? -24.546 9.661 13.928 1.00 93.25 125 PHE A N 1
ATOM 1002 C CA . PHE A 1 125 ? -23.701 10.583 14.701 1.00 93.25 125 PHE A CA 1
ATOM 1003 C C . PHE A 1 125 ? -22.198 10.413 14.427 1.00 93.25 125 PHE A C 1
ATOM 1005 O O . PHE A 1 125 ? -21.417 11.336 14.652 1.00 93.25 125 PHE A O 1
ATOM 1012 N N . VAL A 1 126 ? -21.765 9.245 13.938 1.00 91.88 126 VAL A N 1
ATOM 1013 C CA . VAL A 1 126 ? -20.365 8.984 13.590 1.00 91.88 126 VAL A CA 1
ATOM 1014 C C . VAL A 1 126 ? -19.837 9.940 12.511 1.00 91.88 126 VAL A C 1
ATOM 1016 O O . VAL A 1 126 ? -18.643 10.248 12.500 1.00 91.88 126 VAL A O 1
ATOM 1019 N N . THR A 1 127 ? -20.700 10.470 11.637 1.00 89.56 127 THR A N 1
ATOM 1020 C CA . THR A 1 127 ? -20.302 11.420 10.584 1.00 89.56 127 THR A CA 1
ATOM 1021 C C . THR A 1 127 ? -19.759 12.718 11.160 1.00 89.56 127 THR A C 1
ATOM 1023 O O . THR A 1 127 ? -18.762 13.230 10.659 1.00 89.56 127 THR A O 1
ATOM 1026 N N . GLU A 1 128 ? -20.313 13.188 12.278 1.00 87.69 128 GLU A N 1
ATOM 1027 C CA . GLU A 1 128 ? -19.836 14.389 12.978 1.00 87.69 128 GLU A CA 1
ATOM 1028 C C . GLU A 1 128 ? -18.411 14.224 13.538 1.00 87.69 128 GLU A C 1
ATOM 1030 O O . GLU A 1 128 ? -17.723 15.208 13.815 1.00 87.69 128 GLU A O 1
ATOM 1035 N N . HIS A 1 129 ? -17.956 12.977 13.694 1.00 85.19 129 HIS A N 1
ATOM 1036 C CA . HIS A 1 129 ? -16.654 12.636 14.259 1.00 85.19 129 HIS A CA 1
ATOM 1037 C C . HIS A 1 129 ? -15.611 12.257 13.195 1.00 85.19 129 HIS A C 1
ATOM 1039 O O . HIS A 1 129 ? -14.423 12.490 13.408 1.00 85.19 129 HIS A O 1
ATOM 1045 N N . MET A 1 130 ? -16.032 11.694 12.058 1.00 78.88 130 MET A N 1
ATOM 1046 C CA . MET A 1 130 ? -15.134 11.062 11.076 1.00 78.88 130 MET A CA 1
ATOM 1047 C C . MET A 1 130 ? -14.793 11.923 9.849 1.00 78.88 130 MET A C 1
ATOM 1049 O O . MET A 1 130 ? -13.833 11.603 9.142 1.00 78.88 130 MET A O 1
ATOM 1053 N N . GLU A 1 131 ? -15.518 13.017 9.587 1.00 64.06 131 GLU A N 1
ATOM 1054 C CA . GLU A 1 131 ? -15.380 13.836 8.363 1.00 64.06 131 GLU A CA 1
ATOM 1055 C C . GLU A 1 131 ? -13.953 14.367 8.084 1.00 64.06 131 GLU A C 1
ATOM 1057 O O . GLU A 1 131 ? -13.599 14.621 6.931 1.00 64.06 131 GLU A O 1
ATOM 1062 N N . SER A 1 132 ? -13.097 14.512 9.101 1.00 54.00 132 SER A N 1
ATOM 1063 C CA . SER A 1 132 ? -11.716 14.998 8.946 1.00 54.00 132 SER A CA 1
ATOM 1064 C C . SER A 1 132 ? -10.657 13.897 8.773 1.00 54.00 132 SER A C 1
ATOM 1066 O O . SER A 1 132 ? -9.547 14.206 8.333 1.00 54.00 132 SER A O 1
ATOM 1068 N N . CYS A 1 133 ? -10.972 12.629 9.064 1.00 53.34 133 CYS A N 1
ATOM 1069 C CA . CYS A 1 133 ? -9.984 11.543 9.192 1.00 53.34 133 CYS A CA 1
ATOM 1070 C C . CYS A 1 133 ? -9.857 10.634 7.950 1.00 53.34 133 CYS A C 1
ATOM 1072 O O . CYS A 1 133 ? -8.993 9.761 7.915 1.00 53.34 133 CYS A O 1
ATOM 1074 N N . GLN A 1 134 ? -10.673 10.825 6.906 1.00 48.75 134 GLN A N 1
ATOM 1075 C CA . GLN A 1 134 ? -10.779 9.867 5.787 1.00 48.75 134 GLN A CA 1
ATOM 1076 C C . GLN A 1 134 ? -9.922 10.160 4.542 1.00 48.75 134 GLN A C 1
ATOM 1078 O O . GLN A 1 134 ? -10.010 9.446 3.545 1.00 48.75 134 GLN A O 1
ATOM 1083 N N . LYS A 1 135 ? -9.070 11.187 4.552 1.00 37.62 135 LYS A N 1
ATOM 1084 C CA . LYS A 1 135 ? -8.339 11.608 3.344 1.00 37.62 135 LYS A CA 1
ATOM 1085 C C . LYS A 1 135 ? -7.046 10.829 3.099 1.00 37.62 135 LYS A C 1
ATOM 1087 O O . LYS A 1 135 ? -5.989 11.444 3.126 1.00 37.62 135 LYS A O 1
ATOM 1092 N N . MET A 1 136 ? -7.103 9.532 2.805 1.00 34.50 136 MET A N 1
ATOM 1093 C CA . MET A 1 136 ? -5.979 8.865 2.128 1.00 34.50 136 MET A CA 1
ATOM 1094 C C . MET A 1 136 ? -6.459 7.755 1.191 1.00 34.50 136 MET A C 1
ATOM 1096 O O . MET A 1 136 ? -6.680 6.620 1.606 1.00 34.50 136 MET A O 1
ATOM 1100 N N . THR A 1 137 ? -6.551 8.092 -0.094 1.00 32.38 137 THR A N 1
ATOM 1101 C CA . THR A 1 137 ? -6.385 7.145 -1.197 1.00 32.38 137 THR A CA 1
ATOM 1102 C C . THR A 1 137 ? -4.961 7.314 -1.721 1.00 32.38 137 THR A C 1
ATOM 1104 O O . THR A 1 137 ? -4.519 8.429 -2.007 1.00 32.38 137 THR A O 1
ATOM 1107 N N . ALA A 1 138 ? -4.198 6.224 -1.762 1.00 31.97 138 ALA A N 1
ATOM 1108 C CA . ALA A 1 138 ? -2.911 6.214 -2.439 1.00 31.97 138 ALA A CA 1
ATOM 1109 C C . ALA A 1 138 ? -3.179 5.887 -3.914 1.00 31.97 138 ALA A C 1
ATOM 1111 O O . ALA A 1 138 ? -3.745 4.823 -4.177 1.00 31.97 138 ALA A O 1
ATOM 1112 N N . PRO A 1 139 ? -2.812 6.764 -4.861 1.00 31.28 139 PRO A N 1
ATOM 1113 C CA . PRO A 1 139 ? -2.889 6.418 -6.268 1.00 31.28 139 PRO A CA 1
ATOM 1114 C C . PRO A 1 139 ? -1.916 5.272 -6.539 1.00 31.28 139 PRO A C 1
ATOM 1116 O O . PRO A 1 139 ? -0.746 5.322 -6.143 1.00 31.28 139 PRO A O 1
ATOM 1119 N N . VAL A 1 140 ? -2.407 4.228 -7.197 1.00 37.12 140 VAL A N 1
ATOM 1120 C CA . VAL A 1 140 ? -1.563 3.144 -7.695 1.00 37.12 140 VAL A CA 1
ATOM 1121 C C . VAL A 1 140 ? -1.193 3.499 -9.125 1.00 37.12 140 VAL A C 1
ATOM 1123 O O . VAL A 1 140 ? -2.045 3.566 -9.999 1.00 37.12 140 VAL A O 1
ATOM 1126 N N . LEU A 1 141 ? 0.088 3.782 -9.338 1.00 36.28 141 LEU A N 1
ATOM 1127 C CA . LEU A 1 141 ? 0.626 4.176 -10.631 1.00 36.28 141 LEU A CA 1
ATOM 1128 C C . LEU A 1 141 ? 0.745 2.941 -11.532 1.00 36.28 141 LEU A C 1
ATOM 1130 O O . LEU A 1 141 ? 1.595 2.091 -11.273 1.00 36.28 141 LEU A O 1
ATOM 1134 N N . ILE A 1 142 ? -0.044 2.858 -12.604 1.00 40.88 142 ILE A N 1
ATOM 1135 C CA . ILE A 1 142 ? 0.170 1.860 -13.657 1.00 40.88 142 ILE A CA 1
ATOM 1136 C C . ILE A 1 142 ? 0.423 2.572 -14.993 1.00 40.88 142 ILE A C 1
ATOM 1138 O O . ILE A 1 142 ? -0.374 3.375 -15.474 1.00 40.88 142 ILE A O 1
ATOM 1142 N N . ALA A 1 143 ? 1.584 2.232 -15.555 1.00 42.56 143 ALA A N 1
ATOM 1143 C CA . ALA A 1 143 ? 2.088 2.496 -16.900 1.00 42.56 143 ALA A CA 1
ATOM 1144 C C . ALA A 1 143 ? 2.471 3.938 -17.287 1.00 42.56 143 ALA A C 1
ATOM 1146 O O . ALA A 1 143 ? 1.681 4.873 -17.238 1.00 42.56 143 ALA A O 1
ATOM 1147 N N . MET A 1 144 ? 3.714 4.047 -17.775 1.00 48.56 144 MET A N 1
ATOM 1148 C CA . MET A 1 144 ? 4.297 5.195 -18.466 1.00 48.56 144 MET A CA 1
ATOM 1149 C C . MET A 1 144 ? 3.954 5.123 -19.956 1.00 48.56 144 MET A C 1
ATOM 1151 O O . MET A 1 144 ? 4.261 4.124 -20.602 1.00 48.56 144 MET A O 1
ATOM 1155 N N . ILE A 1 145 ? 3.398 6.188 -20.529 1.00 50.38 145 ILE A N 1
ATOM 1156 C CA . ILE A 1 145 ? 3.287 6.332 -21.987 1.00 50.38 145 ILE A CA 1
ATOM 1157 C C . ILE A 1 145 ? 4.154 7.523 -22.385 1.00 50.38 145 ILE A C 1
ATOM 1159 O O . ILE A 1 145 ? 3.735 8.653 -22.222 1.00 50.38 145 ILE A O 1
ATOM 1163 N N . GLY A 1 146 ? 5.376 7.310 -22.863 1.00 54.25 146 GLY A N 1
ATOM 1164 C CA . GLY A 1 146 ? 6.125 8.412 -23.476 1.00 54.25 146 GLY A CA 1
ATOM 1165 C C . GLY A 1 146 ? 5.585 8.759 -24.869 1.00 54.25 146 GLY A C 1
ATOM 1166 O O . GLY A 1 146 ? 4.657 8.123 -25.375 1.00 54.25 146 GLY A O 1
ATOM 1167 N N . GLU A 1 147 ? 6.196 9.739 -25.533 1.00 70.81 147 GLU A N 1
ATOM 1168 C CA . GLU A 1 147 ? 5.945 9.983 -26.960 1.00 70.81 147 GLU A CA 1
ATOM 1169 C C . GLU A 1 147 ? 6.336 8.769 -27.831 1.00 70.81 147 GLU A C 1
ATOM 1171 O O . GLU A 1 147 ? 6.859 7.769 -27.335 1.00 70.81 147 GLU A O 1
ATOM 1176 N N . GLU A 1 148 ? 6.023 8.816 -29.130 1.00 82.25 148 GLU A N 1
ATOM 1177 C CA . GLU A 1 148 ? 6.169 7.694 -30.075 1.00 82.25 148 GLU A CA 1
ATOM 1178 C C . GLU A 1 148 ? 7.505 6.947 -29.937 1.00 82.25 148 GLU A C 1
ATOM 1180 O O . GLU A 1 148 ? 7.527 5.722 -29.808 1.00 82.25 148 GLU A O 1
ATOM 1185 N N . GLU A 1 149 ? 8.617 7.684 -29.933 1.00 85.81 149 GLU A N 1
ATOM 1186 C CA . GLU A 1 149 ? 9.960 7.102 -29.896 1.00 85.81 149 GLU A CA 1
ATOM 1187 C C . GLU A 1 149 ? 10.263 6.428 -28.556 1.00 85.81 149 GLU A C 1
ATOM 1189 O O . GLU A 1 149 ? 10.838 5.342 -28.517 1.00 85.81 149 GLU A O 1
ATOM 1194 N N . THR A 1 150 ? 9.785 7.004 -27.452 1.00 83.81 150 THR A N 1
ATOM 1195 C CA . THR A 1 150 ? 9.886 6.371 -26.138 1.00 83.81 150 THR A CA 1
ATOM 1196 C C . THR A 1 150 ? 9.153 5.032 -26.118 1.00 83.81 150 THR A C 1
ATOM 1198 O O . THR A 1 150 ? 9.692 4.044 -25.622 1.00 83.81 150 THR A O 1
ATOM 1201 N N . HIS A 1 151 ? 7.945 4.963 -26.679 1.00 84.56 151 HIS A N 1
ATOM 1202 C CA . HIS A 1 151 ? 7.172 3.721 -26.721 1.00 84.56 151 HIS A CA 1
ATOM 1203 C C . HIS A 1 151 ? 7.904 2.628 -27.513 1.00 84.56 151 HIS A C 1
ATOM 1205 O O . HIS A 1 151 ? 7.996 1.484 -27.064 1.00 84.56 151 HIS A O 1
ATOM 1211 N N . LYS A 1 152 ? 8.499 2.992 -28.655 1.00 88.31 152 LYS A N 1
ATOM 1212 C CA . LYS A 1 152 ? 9.328 2.079 -29.455 1.00 88.31 152 LYS A CA 1
ATOM 1213 C C . LYS A 1 152 ? 10.545 1.581 -28.678 1.00 88.31 152 LYS A C 1
ATOM 1215 O O . LYS A 1 152 ? 10.807 0.383 -28.682 1.00 88.31 152 LYS A O 1
ATOM 1220 N N . ILE A 1 153 ? 11.231 2.465 -27.948 1.00 89.81 153 ILE A N 1
ATOM 1221 C CA . ILE A 1 153 ? 12.355 2.092 -27.075 1.00 89.81 153 ILE A CA 1
ATOM 1222 C C . ILE A 1 153 ? 11.915 1.060 -26.032 1.00 89.81 153 ILE A C 1
ATOM 1224 O O . ILE A 1 153 ? 12.594 0.049 -25.856 1.00 89.81 153 ILE A O 1
ATOM 1228 N N . TYR A 1 154 ? 10.769 1.268 -25.375 1.00 87.56 154 TYR A N 1
ATOM 1229 C CA . TYR A 1 154 ? 10.227 0.280 -24.439 1.00 87.56 154 TYR A CA 1
ATOM 1230 C C . TYR A 1 154 ? 9.969 -1.062 -25.125 1.00 87.56 154 TYR A C 1
ATOM 1232 O O . TYR A 1 154 ? 10.357 -2.094 -24.586 1.00 87.56 154 TYR A O 1
ATOM 1240 N N . PHE A 1 155 ? 9.379 -1.077 -26.321 1.00 88.56 155 PHE A N 1
ATOM 1241 C CA . PHE A 1 155 ? 9.103 -2.324 -27.036 1.00 88.56 155 PHE A CA 1
ATOM 1242 C C . PHE A 1 155 ? 10.358 -3.047 -27.527 1.00 88.56 155 PHE A C 1
ATOM 1244 O O . PHE A 1 155 ? 10.423 -4.278 -27.451 1.00 88.56 155 PHE A O 1
ATOM 1251 N N . ASP A 1 156 ? 11.368 -2.309 -27.979 1.00 91.56 156 ASP A N 1
ATOM 1252 C CA . ASP A 1 156 ? 12.674 -2.870 -28.321 1.00 91.56 156 ASP A CA 1
ATOM 1253 C C . ASP A 1 156 ? 13.322 -3.523 -27.095 1.00 91.56 156 ASP A C 1
ATOM 1255 O O . ASP A 1 156 ? 13.797 -4.658 -27.181 1.00 91.56 156 ASP A O 1
ATOM 1259 N N . LEU A 1 157 ? 13.268 -2.850 -25.940 1.00 90.56 157 LEU A N 1
ATOM 1260 C CA . LEU A 1 157 ? 13.765 -3.387 -24.675 1.00 90.56 157 LEU A CA 1
ATOM 1261 C C . LEU A 1 157 ? 12.968 -4.610 -24.215 1.00 90.56 157 LEU A C 1
ATOM 1263 O O . LEU A 1 157 ? 13.586 -5.592 -23.819 1.00 90.56 157 LEU A O 1
ATOM 1267 N N . MET A 1 158 ? 11.632 -4.601 -24.307 1.00 87.56 158 MET A N 1
ATOM 1268 C CA . MET A 1 158 ? 10.802 -5.766 -23.960 1.00 87.56 158 MET A CA 1
ATOM 1269 C C . MET A 1 158 ? 11.196 -6.985 -24.796 1.00 87.56 158 MET A C 1
ATOM 1271 O O . MET A 1 158 ? 11.316 -8.087 -24.275 1.00 87.56 158 MET A O 1
ATOM 1275 N N . LYS A 1 159 ? 11.435 -6.789 -26.097 1.00 89.06 159 LYS A N 1
ATOM 1276 C CA . LYS A 1 159 ? 11.835 -7.865 -27.008 1.00 89.06 159 LYS A CA 1
ATOM 1277 C C . LYS A 1 159 ? 13.237 -8.400 -26.711 1.00 89.06 159 LYS A C 1
ATOM 1279 O O . LYS A 1 159 ? 13.487 -9.592 -26.881 1.00 89.06 159 LYS A O 1
ATOM 1284 N N . GLU A 1 160 ? 14.163 -7.523 -26.341 1.00 90.88 160 GLU A N 1
ATOM 1285 C CA . GLU A 1 160 ? 15.545 -7.886 -26.009 1.00 90.88 160 GLU A CA 1
ATOM 1286 C C . GLU A 1 160 ? 15.662 -8.561 -24.639 1.00 90.88 160 GLU A C 1
ATOM 1288 O O . GLU A 1 160 ? 16.484 -9.461 -24.460 1.00 90.88 160 GLU A O 1
ATOM 1293 N N . LEU A 1 161 ? 14.818 -8.149 -23.696 1.00 88.94 161 LEU A N 1
ATOM 1294 C CA . LEU A 1 161 ? 14.791 -8.600 -22.310 1.00 88.94 161 LEU A CA 1
ATOM 1295 C C . LEU A 1 161 ? 13.585 -9.507 -22.048 1.00 88.94 161 LEU A C 1
ATOM 1297 O O . LEU A 1 161 ? 12.926 -9.370 -21.028 1.00 88.94 161 LEU A O 1
ATOM 1301 N N . GLU A 1 162 ? 13.291 -10.429 -22.966 1.00 84.62 162 GLU A N 1
ATOM 1302 C CA . GLU A 1 162 ? 12.272 -11.462 -22.761 1.00 84.62 162 GLU A CA 1
ATOM 1303 C C . GLU A 1 162 ? 12.902 -12.688 -22.055 1.00 84.62 162 GLU A C 1
ATOM 1305 O O . GLU A 1 162 ? 13.927 -13.198 -22.527 1.00 84.62 162 GLU A O 1
ATOM 1310 N N . PRO A 1 163 ? 12.312 -13.219 -20.966 1.00 85.50 163 PRO A N 1
ATOM 1311 C CA . PRO A 1 163 ? 11.110 -12.734 -20.279 1.00 85.50 163 PRO A CA 1
ATOM 1312 C C . PRO A 1 163 ? 11.360 -11.431 -19.509 1.00 85.50 163 PRO A C 1
ATOM 1314 O O . PRO A 1 163 ? 12.463 -11.224 -19.004 1.00 85.50 163 PRO A O 1
ATOM 1317 N N . ILE A 1 164 ? 10.317 -10.600 -19.385 1.00 84.25 164 ILE A N 1
ATOM 1318 C CA . ILE A 1 164 ? 10.374 -9.358 -18.604 1.00 84.25 164 ILE A CA 1
ATOM 1319 C C . ILE A 1 164 ? 10.641 -9.701 -17.137 1.00 84.25 164 ILE A C 1
ATOM 1321 O O . ILE A 1 164 ? 9.829 -10.346 -16.475 1.00 84.25 164 ILE A O 1
ATOM 1325 N N . ASP A 1 165 ? 11.793 -9.260 -16.643 1.00 85.44 165 ASP A N 1
ATOM 1326 C CA . ASP A 1 165 ? 12.279 -9.507 -15.290 1.00 85.44 165 ASP A CA 1
ATOM 1327 C C . ASP A 1 165 ? 12.922 -8.245 -14.685 1.00 85.44 165 ASP A C 1
ATOM 1329 O O . ASP A 1 165 ? 12.812 -7.138 -15.225 1.00 85.44 165 ASP A O 1
ATOM 1333 N N . LEU A 1 166 ? 13.619 -8.405 -13.555 1.00 87.75 166 LEU A N 1
ATOM 1334 C CA . LEU A 1 166 ? 14.271 -7.309 -12.836 1.00 87.75 166 LEU A CA 1
ATOM 1335 C C . LEU A 1 166 ? 15.218 -6.477 -13.715 1.00 87.75 166 LEU A C 1
ATOM 1337 O O . LEU A 1 166 ? 15.375 -5.281 -13.471 1.00 87.75 166 LEU A O 1
ATOM 1341 N N . ARG A 1 167 ? 15.822 -7.063 -14.758 1.00 91.00 167 ARG A N 1
ATOM 1342 C CA . ARG A 1 167 ? 16.702 -6.337 -15.686 1.00 91.00 167 ARG A CA 1
ATOM 1343 C C . ARG A 1 167 ? 15.912 -5.268 -16.429 1.00 91.00 167 ARG A C 1
ATOM 1345 O O . ARG A 1 167 ? 16.346 -4.119 -16.477 1.00 91.00 167 ARG A O 1
ATOM 1352 N N . PHE A 1 168 ? 14.747 -5.632 -16.965 1.00 90.00 168 PHE A N 1
ATOM 1353 C CA . PHE A 1 168 ? 13.865 -4.701 -17.665 1.00 90.00 168 PHE A CA 1
ATOM 1354 C C . PHE A 1 168 ? 13.411 -3.572 -16.735 1.00 90.00 168 PHE A C 1
ATOM 1356 O O . PHE A 1 168 ? 13.552 -2.401 -17.091 1.00 90.00 168 PHE A O 1
ATOM 1363 N N . PHE A 1 169 ? 12.946 -3.900 -15.526 1.00 87.00 169 PHE A N 1
ATOM 1364 C CA . PHE A 1 169 ? 12.492 -2.895 -14.557 1.00 87.00 169 PHE A CA 1
ATOM 1365 C C . PHE A 1 169 ? 13.609 -1.948 -14.126 1.00 87.00 169 PHE A C 1
ATOM 1367 O O . PHE A 1 169 ? 13.438 -0.734 -14.179 1.00 87.00 169 PHE A O 1
ATOM 1374 N N . TYR A 1 170 ? 14.777 -2.485 -13.780 1.00 91.62 170 TYR A N 1
ATOM 1375 C CA . TYR A 1 170 ? 15.923 -1.677 -13.384 1.00 91.62 170 TYR A CA 1
ATOM 1376 C C . TYR A 1 170 ? 16.352 -0.706 -14.491 1.00 91.62 170 TYR A C 1
ATOM 1378 O O . TYR A 1 170 ? 16.488 0.493 -14.251 1.00 91.62 170 TYR A O 1
ATOM 1386 N N . ILE A 1 171 ? 16.528 -1.202 -15.719 1.00 93.00 171 ILE A N 1
ATOM 1387 C CA . ILE A 1 171 ? 16.981 -0.388 -16.855 1.00 93.00 171 ILE A CA 1
ATOM 1388 C C . ILE A 1 171 ? 15.971 0.710 -17.164 1.00 93.00 171 ILE A C 1
ATOM 1390 O O . ILE A 1 171 ? 16.344 1.875 -17.303 1.00 93.00 171 ILE A O 1
ATOM 1394 N N . THR A 1 172 ? 14.692 0.351 -17.249 1.00 88.88 172 THR A N 1
ATOM 1395 C CA . THR A 1 172 ? 13.640 1.317 -17.563 1.00 88.88 172 THR A CA 1
ATOM 1396 C C . THR A 1 172 ? 13.472 2.366 -16.467 1.00 88.88 172 THR A C 1
ATOM 1398 O O . THR A 1 172 ? 13.252 3.535 -16.787 1.00 88.88 172 THR A O 1
ATOM 1401 N N . ASP A 1 173 ? 13.670 2.012 -15.193 1.00 89.62 173 ASP A N 1
ATOM 1402 C CA . ASP A 1 173 ? 13.625 2.976 -14.094 1.00 89.62 173 ASP A CA 1
ATOM 1403 C C . ASP A 1 173 ? 14.816 3.945 -14.110 1.00 89.62 173 ASP A C 1
ATOM 1405 O O . ASP A 1 173 ? 14.626 5.159 -13.966 1.00 89.62 173 ASP A O 1
ATOM 1409 N N . VAL A 1 174 ? 16.031 3.452 -14.390 1.00 93.06 174 VAL A N 1
ATOM 1410 C CA . VAL A 1 174 ? 17.207 4.315 -14.604 1.00 93.06 174 VAL A CA 1
ATOM 1411 C C . VAL A 1 174 ? 16.949 5.279 -15.762 1.00 93.06 174 VAL A C 1
ATOM 1413 O O . VAL A 1 174 ? 17.117 6.492 -15.606 1.00 93.06 174 VAL A O 1
ATOM 1416 N N . MET A 1 175 ? 16.474 4.763 -16.900 1.00 91.50 175 MET A N 1
ATOM 1417 C CA . MET A 1 175 ? 16.181 5.572 -18.084 1.00 91.50 175 MET A CA 1
ATOM 1418 C C . MET A 1 175 ? 15.121 6.637 -17.808 1.00 91.50 175 MET A C 1
ATOM 1420 O O . MET A 1 175 ? 15.291 7.791 -18.208 1.00 91.50 175 MET A O 1
ATOM 1424 N N . LYS A 1 176 ? 14.066 6.286 -17.068 1.00 86.94 176 LYS A N 1
ATOM 1425 C CA . LYS A 1 176 ? 13.017 7.210 -16.620 1.00 86.94 176 LYS A CA 1
ATOM 1426 C C . LYS A 1 176 ? 13.577 8.314 -15.727 1.00 86.94 176 LYS A C 1
ATOM 1428 O O . LYS A 1 176 ? 13.287 9.493 -15.934 1.00 86.94 176 LYS A O 1
ATOM 1433 N N . ASN A 1 177 ? 14.359 7.943 -14.717 1.00 88.25 177 ASN A N 1
ATOM 1434 C CA . ASN A 1 177 ? 14.910 8.879 -13.740 1.00 88.25 177 ASN A CA 1
ATOM 1435 C C . ASN A 1 177 ? 15.892 9.874 -14.390 1.00 88.25 177 ASN A C 1
ATOM 1437 O O . ASN A 1 177 ? 15.919 11.043 -14.004 1.00 88.25 177 ASN A O 1
ATOM 1441 N N . ILE A 1 178 ? 16.638 9.455 -15.413 1.00 90.44 178 ILE A N 1
ATOM 1442 C CA . ILE A 1 178 ? 17.497 10.355 -16.197 1.00 90.44 178 ILE A CA 1
ATOM 1443 C C . ILE A 1 178 ? 16.651 11.222 -17.136 1.00 90.44 178 ILE A C 1
ATOM 1445 O O . ILE A 1 178 ? 16.695 12.448 -17.046 1.00 90.44 178 ILE A O 1
ATOM 1449 N N . SER A 1 179 ? 15.856 10.598 -18.007 1.00 86.94 179 SER A N 1
ATOM 1450 C CA . SER A 1 179 ? 15.232 11.280 -19.150 1.00 86.94 179 SER A CA 1
ATOM 1451 C C . SER A 1 179 ? 14.079 12.199 -18.744 1.00 86.94 179 SER A C 1
ATOM 1453 O O . SER A 1 179 ? 13.928 13.274 -19.314 1.00 86.94 179 SER A O 1
ATOM 1455 N N . TYR A 1 180 ? 13.300 11.825 -17.722 1.00 80.56 180 TYR A N 1
ATOM 1456 C CA . TYR A 1 180 ? 12.125 12.598 -17.295 1.00 80.56 180 TYR A CA 1
ATOM 1457 C C . TYR A 1 180 ? 12.340 13.411 -16.023 1.00 80.56 180 TYR A C 1
ATOM 1459 O O . TYR A 1 180 ? 11.726 14.464 -15.860 1.00 80.56 180 TYR A O 1
ATOM 1467 N N . LYS A 1 181 ? 13.196 12.946 -15.105 1.00 82.00 181 LYS A N 1
ATOM 1468 C CA . LYS A 1 181 ? 13.458 13.664 -13.843 1.00 82.00 181 LYS A CA 1
ATOM 1469 C C . LYS A 1 181 ? 14.763 14.462 -13.861 1.00 82.00 181 LYS A C 1
ATOM 1471 O O . LYS A 1 181 ? 15.007 15.232 -12.933 1.00 82.00 181 LYS A O 1
ATOM 1476 N N . GLY A 1 182 ? 15.587 14.308 -14.900 1.00 85.81 182 GLY A N 1
ATOM 1477 C CA . GLY A 1 182 ? 16.846 15.038 -15.055 1.00 85.81 182 GLY A CA 1
ATOM 1478 C C . GLY A 1 182 ? 17.891 14.691 -13.994 1.00 85.81 182 GLY A C 1
ATOM 1479 O O . GLY A 1 182 ? 18.764 15.511 -13.703 1.00 85.81 182 GLY A O 1
ATOM 1480 N N . TYR A 1 183 ? 17.790 13.517 -13.366 1.00 92.06 183 TYR A N 1
ATOM 1481 C CA . TYR A 1 183 ? 18.762 13.089 -12.367 1.00 92.06 183 TYR A CA 1
ATOM 1482 C C . TYR A 1 183 ? 20.091 12.698 -13.010 1.00 92.06 183 TYR A C 1
ATOM 1484 O O . TYR A 1 183 ? 20.154 12.279 -14.166 1.00 92.06 183 TYR A O 1
ATOM 1492 N N . SER A 1 184 ? 21.174 12.824 -12.236 1.00 95.81 184 SER A N 1
ATOM 1493 C CA . SER A 1 184 ? 22.446 12.220 -12.622 1.00 95.81 184 SER A CA 1
ATOM 1494 C C . SER A 1 184 ? 22.287 10.705 -12.713 1.00 95.81 184 SER A C 1
ATOM 1496 O O . SER A 1 184 ? 21.462 10.116 -12.016 1.00 95.81 184 SER A O 1
ATOM 1498 N N . GLU A 1 185 ? 23.118 10.064 -13.529 1.00 95.19 185 GLU A N 1
ATOM 1499 C CA . GLU A 1 185 ? 23.103 8.608 -13.667 1.00 95.19 185 GLU A CA 1
ATOM 1500 C C . GLU A 1 185 ? 23.318 7.895 -12.323 1.00 95.19 185 GLU A C 1
ATOM 1502 O O . GLU A 1 185 ? 22.593 6.963 -12.005 1.00 95.19 185 GLU A O 1
ATOM 1507 N N . GLU A 1 186 ? 24.242 8.384 -11.491 1.00 96.50 186 GLU A N 1
ATOM 1508 C CA . GLU A 1 186 ? 24.475 7.848 -10.142 1.00 96.50 186 GLU A CA 1
ATOM 1509 C C . GLU A 1 186 ? 23.202 7.883 -9.284 1.00 96.50 186 GLU A C 1
ATOM 1511 O O . GLU A 1 186 ? 22.843 6.880 -8.669 1.00 96.50 186 GLU A O 1
ATOM 1516 N N . LYS A 1 187 ? 22.471 9.007 -9.293 1.00 95.62 187 LYS A N 1
ATOM 1517 C CA . LYS A 1 187 ? 21.225 9.130 -8.530 1.00 95.62 187 LYS A CA 1
ATOM 1518 C C . LYS A 1 187 ? 20.096 8.297 -9.136 1.00 95.62 187 LYS A C 1
ATOM 1520 O O . LYS A 1 187 ? 19.281 7.746 -8.404 1.00 95.62 187 LYS A O 1
ATOM 1525 N N . ALA A 1 188 ? 20.034 8.205 -10.460 1.00 94.31 188 ALA A N 1
ATOM 1526 C CA . ALA A 1 188 ? 19.053 7.379 -11.151 1.00 94.31 188 ALA A CA 1
ATOM 1527 C C . ALA A 1 188 ? 19.246 5.890 -10.841 1.00 94.31 188 ALA A C 1
ATOM 1529 O O . ALA A 1 188 ? 18.258 5.204 -10.599 1.00 94.31 188 ALA A O 1
ATOM 1530 N N . ILE A 1 189 ? 20.498 5.426 -10.786 1.00 96.06 189 ILE A N 1
ATOM 1531 C CA . ILE A 1 189 ? 20.866 4.070 -10.367 1.00 96.06 189 ILE A CA 1
ATOM 1532 C C . ILE A 1 189 ? 20.466 3.826 -8.911 1.00 96.06 189 ILE A C 1
ATOM 1534 O O . ILE A 1 189 ? 19.795 2.838 -8.640 1.00 96.06 189 ILE A O 1
ATOM 1538 N N . GLU A 1 190 ? 20.816 4.729 -7.991 1.00 95.88 190 GLU A N 1
ATOM 1539 C CA . GLU A 1 190 ? 20.452 4.605 -6.571 1.00 95.88 190 GLU A CA 1
ATOM 1540 C C . GLU A 1 190 ? 18.932 4.453 -6.384 1.00 95.88 190 GLU A C 1
ATOM 1542 O O . GLU A 1 190 ? 18.476 3.575 -5.656 1.00 95.88 190 GLU A O 1
ATOM 1547 N N . LEU A 1 191 ? 18.143 5.285 -7.072 1.00 92.12 191 LEU A N 1
ATOM 1548 C CA . LEU A 1 191 ? 16.681 5.240 -6.999 1.00 92.12 191 LEU A CA 1
ATOM 1549 C C . LEU A 1 191 ? 16.101 3.978 -7.644 1.00 92.12 191 LEU A C 1
ATOM 1551 O O . LEU A 1 191 ? 15.181 3.392 -7.083 1.00 92.12 191 LEU A O 1
ATOM 1555 N N . ALA A 1 192 ? 16.650 3.541 -8.778 1.00 92.62 192 ALA A N 1
ATOM 1556 C CA . ALA A 1 192 ? 16.205 2.324 -9.447 1.00 92.62 192 ALA A CA 1
ATOM 1557 C C . ALA A 1 192 ? 16.509 1.067 -8.619 1.00 92.62 192 ALA A C 1
ATOM 1559 O O . ALA A 1 192 ? 15.708 0.139 -8.597 1.00 92.62 192 ALA A O 1
ATOM 1560 N N . GLU A 1 193 ? 17.640 1.034 -7.910 1.00 94.38 193 GLU A N 1
ATOM 1561 C CA . GLU A 1 193 ? 17.964 -0.043 -6.967 1.00 94.38 193 GLU A CA 1
ATOM 1562 C C . GLU A 1 193 ? 17.006 -0.070 -5.776 1.00 94.38 193 GLU A C 1
ATOM 1564 O O . GLU A 1 193 ? 16.595 -1.146 -5.343 1.00 94.38 193 GLU A O 1
ATOM 1569 N N . GLN A 1 194 ? 16.638 1.104 -5.258 1.00 91.81 194 GLN A N 1
ATOM 1570 C CA . GLN A 1 194 ? 15.667 1.209 -4.176 1.00 91.81 194 GLN A CA 1
ATOM 1571 C C . GLN A 1 194 ? 14.277 0.740 -4.626 1.00 91.81 194 GLN A C 1
ATOM 1573 O O . GLN A 1 194 ? 13.687 -0.099 -3.954 1.00 91.81 194 GLN A O 1
ATOM 1578 N N . GLU A 1 195 ? 13.788 1.210 -5.775 1.00 88.25 195 GLU A N 1
ATOM 1579 C CA . GLU A 1 195 ? 12.480 0.810 -6.313 1.00 88.25 195 GLU A CA 1
ATOM 1580 C C . GLU A 1 195 ? 12.437 -0.695 -6.621 1.00 88.25 195 GLU A C 1
ATOM 1582 O O . GLU A 1 195 ? 11.474 -1.376 -6.278 1.00 88.25 195 GLU A O 1
ATOM 1587 N N . ALA A 1 196 ? 13.510 -1.238 -7.206 1.00 90.44 196 ALA A N 1
ATOM 1588 C CA . ALA A 1 196 ? 13.670 -2.671 -7.442 1.00 90.44 196 ALA A CA 1
ATOM 1589 C C . ALA A 1 196 ? 13.592 -3.482 -6.140 1.00 90.44 196 ALA A C 1
ATOM 1591 O O . ALA A 1 196 ? 12.930 -4.521 -6.094 1.00 90.44 196 ALA A O 1
ATOM 1592 N N . LYS A 1 197 ? 14.254 -3.005 -5.079 1.00 91.12 197 LYS A N 1
ATOM 1593 C CA . LYS A 1 197 ? 14.219 -3.648 -3.765 1.00 91.12 197 LYS A CA 1
ATOM 1594 C C . LYS A 1 197 ? 12.823 -3.573 -3.151 1.00 91.12 197 LYS A C 1
ATOM 1596 O O . LYS A 1 197 ? 12.333 -4.585 -2.661 1.00 91.12 197 LYS A O 1
ATOM 1601 N N . ASP A 1 198 ? 12.180 -2.411 -3.205 1.00 88.62 198 ASP A N 1
ATOM 1602 C CA . ASP A 1 198 ? 10.835 -2.208 -2.666 1.00 88.62 198 ASP A CA 1
ATOM 1603 C C . ASP A 1 198 ? 9.816 -3.108 -3.379 1.00 88.62 198 ASP A C 1
ATOM 1605 O O . ASP A 1 198 ? 9.009 -3.763 -2.717 1.00 88.62 198 ASP A O 1
ATOM 1609 N N . LEU A 1 199 ? 9.880 -3.205 -4.711 1.00 86.44 199 LEU A N 1
ATOM 1610 C CA . LEU A 1 199 ? 9.052 -4.117 -5.504 1.00 86.44 199 LEU A CA 1
ATOM 1611 C C . LEU A 1 199 ? 9.258 -5.573 -5.066 1.00 86.44 199 LEU A C 1
ATOM 1613 O O . LEU A 1 199 ? 8.299 -6.251 -4.699 1.00 86.44 199 LEU A O 1
ATOM 1617 N N . TRP A 1 200 ? 10.517 -6.015 -5.014 1.00 90.19 200 TRP A N 1
ATOM 1618 C CA . TRP A 1 200 ? 10.862 -7.377 -4.617 1.00 90.19 200 TRP A CA 1
ATOM 1619 C C . TRP A 1 200 ? 10.410 -7.706 -3.186 1.00 90.19 200 TRP A C 1
ATOM 1621 O O . TRP A 1 200 ? 9.888 -8.794 -2.948 1.00 90.19 200 TRP A O 1
ATOM 1631 N N . ILE A 1 201 ? 10.541 -6.769 -2.237 1.00 92.25 201 ILE A N 1
ATOM 1632 C CA . ILE A 1 201 ? 10.060 -6.966 -0.862 1.00 92.25 201 ILE A CA 1
ATOM 1633 C C . ILE A 1 201 ? 8.543 -7.165 -0.837 1.00 92.25 201 ILE A C 1
ATOM 1635 O O . ILE A 1 201 ? 8.070 -8.067 -0.145 1.00 92.25 201 ILE A O 1
ATOM 1639 N N . ASN A 1 202 ? 7.779 -6.344 -1.566 1.00 89.88 202 ASN A N 1
ATOM 1640 C CA . ASN A 1 202 ? 6.319 -6.474 -1.610 1.00 89.88 202 ASN A CA 1
ATOM 1641 C C . ASN A 1 202 ? 5.901 -7.839 -2.174 1.00 89.88 202 ASN A C 1
ATOM 1643 O O . ASN A 1 202 ? 5.075 -8.518 -1.561 1.00 89.88 202 ASN A O 1
ATOM 1647 N N . ASP A 1 203 ? 6.501 -8.256 -3.289 1.00 89.19 203 ASP A N 1
ATOM 1648 C CA . ASP A 1 203 ? 6.186 -9.532 -3.938 1.00 89.19 203 ASP A CA 1
ATOM 1649 C C . ASP A 1 203 ? 6.567 -10.722 -3.051 1.00 89.19 203 ASP A C 1
ATOM 1651 O O . ASP A 1 203 ? 5.767 -11.641 -2.851 1.00 89.19 203 ASP A O 1
ATOM 1655 N N . LYS A 1 204 ? 7.760 -10.686 -2.441 1.00 92.31 204 LYS A N 1
ATOM 1656 C CA . LYS A 1 204 ? 8.224 -11.762 -1.559 1.00 92.31 204 LYS A CA 1
ATOM 1657 C C . LYS A 1 204 ? 7.385 -11.858 -0.291 1.00 92.31 204 LYS A C 1
ATOM 1659 O O . LYS A 1 204 ? 7.041 -12.957 0.142 1.00 92.31 204 LYS A O 1
ATOM 1664 N N . TYR A 1 205 ? 7.007 -10.721 0.288 1.00 94.38 205 TYR A N 1
ATOM 1665 C CA . TYR A 1 205 ? 6.114 -10.708 1.440 1.00 94.38 205 TYR A CA 1
ATOM 1666 C C . TYR A 1 205 ? 4.734 -11.271 1.083 1.00 94.38 205 TYR A C 1
ATOM 1668 O O . TYR A 1 205 ? 4.193 -12.086 1.829 1.00 94.38 205 TYR A O 1
ATOM 1676 N N . ALA A 1 206 ? 4.179 -10.895 -0.071 1.00 92.31 206 ALA A N 1
ATOM 1677 C CA . ALA A 1 206 ? 2.911 -11.428 -0.556 1.00 92.31 206 ALA A CA 1
ATOM 1678 C C . ALA A 1 206 ? 2.961 -12.954 -0.749 1.00 92.31 206 ALA A C 1
ATOM 1680 O O . ALA A 1 206 ? 2.042 -13.650 -0.311 1.00 92.31 206 ALA A O 1
ATOM 1681 N N . GLU A 1 207 ? 4.057 -13.485 -1.306 1.00 92.19 207 GLU A N 1
ATOM 1682 C CA . GLU A 1 207 ? 4.314 -14.930 -1.394 1.00 92.19 207 GLU A CA 1
ATOM 1683 C C . GLU A 1 207 ? 4.283 -15.583 -0.001 1.00 92.19 207 GLU A C 1
ATOM 1685 O O . GLU A 1 207 ? 3.571 -16.569 0.211 1.00 92.19 207 GLU A O 1
ATOM 1690 N N . MET A 1 208 ? 4.997 -15.006 0.972 1.00 93.44 208 MET A N 1
ATOM 1691 C CA . MET A 1 208 ? 5.062 -15.508 2.352 1.00 93.44 208 MET A CA 1
ATOM 1692 C C . MET A 1 208 ? 3.696 -15.509 3.053 1.00 93.44 208 MET A C 1
ATOM 1694 O O . MET A 1 208 ? 3.409 -16.422 3.829 1.00 93.44 208 MET A O 1
ATOM 1698 N N . GLN A 1 209 ? 2.843 -14.521 2.769 1.00 92.12 209 GLN A N 1
ATOM 1699 C CA . GLN A 1 209 ? 1.473 -14.452 3.292 1.00 92.12 209 GLN A CA 1
ATOM 1700 C C . GLN A 1 209 ? 0.477 -15.331 2.512 1.00 92.12 209 GLN A C 1
ATOM 1702 O O . GLN A 1 209 ? -0.693 -15.427 2.888 1.00 92.12 209 GLN A O 1
ATOM 1707 N N . GLY A 1 210 ? 0.916 -15.995 1.438 1.00 91.25 210 GLY A N 1
ATOM 1708 C CA . GLY A 1 210 ? 0.061 -16.824 0.591 1.00 91.25 210 GLY A CA 1
ATOM 1709 C C . GLY A 1 210 ? -0.929 -16.017 -0.250 1.00 91.25 210 GLY A C 1
ATOM 1710 O O . GLY A 1 210 ? -1.988 -16.534 -0.614 1.00 91.25 210 GLY A O 1
ATOM 1711 N N . TYR A 1 211 ? -0.619 -14.753 -0.544 1.00 89.31 211 TYR A N 1
ATOM 1712 C CA . TYR A 1 211 ? -1.443 -13.926 -1.417 1.00 89.31 211 TYR A CA 1
ATOM 1713 C C . TYR A 1 211 ? -1.328 -14.416 -2.853 1.00 89.31 211 TYR A C 1
ATOM 1715 O O . TYR A 1 211 ? -0.249 -14.731 -3.350 1.00 89.31 211 TYR A O 1
ATOM 1723 N N . GLN A 1 212 ? -2.473 -14.498 -3.524 1.00 85.19 212 GLN A N 1
ATOM 1724 C CA . GLN A 1 212 ? -2.557 -14.958 -4.901 1.00 85.19 212 GLN A CA 1
ATOM 1725 C C . GLN A 1 212 ? -3.537 -14.086 -5.673 1.00 85.19 212 GLN A C 1
ATOM 1727 O O . GLN A 1 212 ? -4.625 -13.767 -5.185 1.00 85.19 212 GLN A O 1
ATOM 1732 N N . LEU A 1 213 ? -3.152 -13.733 -6.896 1.00 81.31 213 LEU A N 1
ATOM 1733 C CA . LEU A 1 213 ? -4.048 -13.155 -7.882 1.00 81.31 213 LEU A CA 1
ATOM 1734 C C . LEU A 1 213 ? -4.543 -14.284 -8.787 1.00 81.31 213 LEU A C 1
ATOM 1736 O O . LEU A 1 213 ? -3.752 -14.985 -9.409 1.00 81.31 213 LEU A O 1
ATOM 1740 N N . SER A 1 214 ? -5.857 -14.501 -8.835 1.00 83.19 214 SER A N 1
ATOM 1741 C CA . SER A 1 214 ? -6.420 -15.515 -9.732 1.00 83.19 214 SER A CA 1
ATOM 1742 C C . SER A 1 214 ? -6.251 -15.101 -11.196 1.00 83.19 214 SER A C 1
ATOM 1744 O O . SER A 1 214 ? -6.457 -13.926 -11.502 1.00 83.19 214 SER A O 1
ATOM 1746 N N . ASP A 1 215 ? -6.049 -16.065 -12.099 1.00 87.81 215 ASP A N 1
ATOM 1747 C CA . ASP A 1 215 ? -6.013 -15.825 -13.554 1.00 87.81 215 ASP A CA 1
ATOM 1748 C C . ASP A 1 215 ? -7.233 -15.036 -14.052 1.00 87.81 215 ASP A C 1
ATOM 1750 O O . ASP A 1 215 ? -7.125 -14.208 -14.950 1.00 87.81 215 ASP A O 1
ATOM 1754 N N . LYS A 1 216 ? -8.402 -15.258 -13.435 1.00 84.94 216 LYS A N 1
ATOM 1755 C CA . LYS A 1 216 ? -9.627 -14.519 -13.747 1.00 84.94 216 LYS A CA 1
ATOM 1756 C C . LYS A 1 216 ? -9.490 -13.022 -13.423 1.00 84.94 216 LYS A C 1
ATOM 1758 O O . LYS A 1 216 ? -9.711 -12.209 -14.309 1.00 84.94 216 LYS A O 1
ATOM 1763 N N . LYS A 1 217 ? -9.106 -12.671 -12.186 1.00 79.06 217 LYS A N 1
ATOM 1764 C CA . LYS A 1 217 ? -8.884 -11.267 -11.779 1.00 79.06 217 LYS A CA 1
ATOM 1765 C C . LYS A 1 217 ? -7.771 -10.606 -12.609 1.00 79.06 217 LYS A C 1
ATOM 1767 O O . LYS A 1 217 ? -7.881 -9.431 -12.940 1.00 79.06 217 LYS A O 1
ATOM 1772 N N . LEU A 1 218 ? -6.723 -11.350 -12.979 1.00 83.75 218 LEU A N 1
ATOM 1773 C CA . LEU A 1 218 ? -5.663 -10.841 -13.856 1.00 83.75 218 LEU A CA 1
ATOM 1774 C C . LEU A 1 218 ? -6.178 -10.542 -15.275 1.00 83.75 218 LEU A C 1
ATOM 1776 O O . LEU A 1 218 ? -5.856 -9.494 -15.832 1.00 83.75 218 LEU A O 1
ATOM 1780 N N . ALA A 1 219 ? -7.002 -11.427 -15.844 1.00 85.00 219 ALA A N 1
ATOM 1781 C CA . ALA A 1 219 ? -7.627 -11.203 -17.146 1.00 85.00 219 ALA A CA 1
ATOM 1782 C C . ALA A 1 219 ? -8.579 -9.996 -17.117 1.00 85.00 219 ALA A C 1
ATOM 1784 O O . ALA A 1 219 ? -8.501 -9.147 -17.999 1.00 85.00 219 ALA A O 1
ATOM 1785 N N . GLU A 1 220 ? -9.407 -9.873 -16.073 1.00 81.94 220 GLU A N 1
ATOM 1786 C CA . GLU A 1 220 ? -10.304 -8.722 -15.872 1.00 81.94 220 GLU A CA 1
ATOM 1787 C C . GLU A 1 220 ? -9.517 -7.402 -15.773 1.00 81.94 220 GLU A C 1
ATOM 1789 O O . GLU A 1 220 ? -9.870 -6.423 -16.429 1.00 81.94 220 GLU A O 1
ATOM 1794 N N . ALA A 1 221 ? -8.410 -7.377 -15.019 1.00 77.44 221 ALA A N 1
ATOM 1795 C CA . ALA A 1 221 ? -7.534 -6.207 -14.935 1.00 77.44 221 ALA A CA 1
ATOM 1796 C C . ALA A 1 221 ? -6.876 -5.875 -16.287 1.00 77.44 221 ALA A C 1
ATOM 1798 O O . ALA A 1 221 ? -6.825 -4.714 -16.688 1.00 77.44 221 ALA A O 1
ATOM 1799 N N . THR A 1 222 ? -6.410 -6.892 -17.013 1.00 82.12 222 THR A N 1
ATOM 1800 C CA . THR A 1 222 ? -5.782 -6.730 -18.333 1.00 82.12 222 THR A CA 1
ATOM 1801 C C . THR A 1 222 ? -6.759 -6.156 -19.355 1.00 82.12 222 THR A C 1
ATOM 1803 O O . THR A 1 222 ? -6.410 -5.209 -20.062 1.00 82.12 222 THR A O 1
ATOM 1806 N N . GLU A 1 223 ? -7.984 -6.682 -19.414 1.00 84.81 223 GLU A N 1
ATOM 1807 C CA . GLU A 1 223 ? -9.050 -6.168 -20.280 1.00 84.81 223 GLU A CA 1
ATOM 1808 C C . GLU A 1 223 ? -9.389 -4.716 -19.926 1.00 84.81 223 GLU A C 1
ATOM 1810 O O . GLU A 1 223 ? -9.394 -3.858 -20.811 1.00 84.81 223 GLU A O 1
ATOM 1815 N N . LEU A 1 224 ? -9.566 -4.409 -18.636 1.00 80.38 224 LEU A N 1
ATOM 1816 C CA . LEU A 1 224 ? -9.852 -3.053 -18.165 1.00 80.38 224 LEU A CA 1
ATOM 1817 C C . LEU A 1 224 ? -8.765 -2.054 -18.590 1.00 80.38 224 LEU A C 1
ATOM 1819 O O . LEU A 1 224 ? -9.075 -0.996 -19.144 1.00 80.38 224 LEU A O 1
ATOM 1823 N N . TYR A 1 225 ? -7.490 -2.376 -18.361 1.00 78.12 225 TYR A N 1
ATOM 1824 C CA . TYR A 1 225 ? -6.383 -1.495 -18.744 1.00 78.12 225 TYR A CA 1
ATOM 1825 C C . TYR A 1 225 ? -6.243 -1.373 -20.260 1.00 78.12 225 TYR A C 1
ATOM 1827 O O . TYR A 1 225 ? -5.955 -0.282 -20.761 1.00 78.12 225 TYR A O 1
ATOM 1835 N N . ALA A 1 226 ? -6.486 -2.454 -21.006 1.00 84.62 226 ALA A N 1
ATOM 1836 C CA . ALA A 1 226 ? -6.467 -2.419 -22.461 1.00 84.62 226 ALA A CA 1
ATOM 1837 C C . ALA A 1 226 ? -7.556 -1.493 -23.011 1.00 84.62 226 ALA A C 1
ATOM 1839 O O . ALA A 1 226 ? -7.272 -0.674 -23.886 1.00 84.62 226 ALA A O 1
ATOM 1840 N N . GLU A 1 227 ? -8.782 -1.586 -22.495 1.00 84.19 227 GLU A N 1
ATOM 1841 C CA . GLU A 1 227 ? -9.896 -0.715 -22.879 1.00 84.19 227 GLU A CA 1
ATOM 1842 C C . GLU A 1 227 ? -9.596 0.754 -22.560 1.00 84.19 227 GLU A C 1
ATOM 1844 O O . GLU A 1 227 ? -9.701 1.611 -23.441 1.00 84.19 227 GLU A O 1
ATOM 1849 N N . GLN A 1 228 ? -9.141 1.049 -21.339 1.00 78.88 228 GLN A N 1
ATOM 1850 C CA . GLN A 1 228 ? -8.772 2.410 -20.937 1.00 78.88 228 GLN A CA 1
ATOM 1851 C C . GLN A 1 228 ? -7.661 2.989 -21.820 1.00 78.88 228 GLN A C 1
ATOM 1853 O O . GLN A 1 228 ? -7.752 4.135 -22.271 1.00 78.88 228 GLN A O 1
ATOM 1858 N N . TYR A 1 229 ? -6.629 2.196 -22.114 1.00 81.00 229 TYR A N 1
ATOM 1859 C CA . TYR A 1 229 ? -5.539 2.625 -22.980 1.00 81.00 229 TYR A CA 1
ATOM 1860 C C . TYR A 1 229 ? -6.014 2.875 -24.417 1.00 81.00 229 TYR A C 1
ATOM 1862 O O . TYR A 1 229 ? -5.662 3.902 -25.005 1.00 81.00 229 TYR A O 1
ATOM 1870 N N . LYS A 1 230 ? -6.865 1.997 -24.965 1.00 84.69 230 LYS A N 1
ATOM 1871 C CA . LYS A 1 230 ? -7.443 2.146 -26.313 1.00 84.69 230 LYS A CA 1
ATOM 1872 C C . LYS A 1 230 ? -8.311 3.394 -26.454 1.00 84.69 230 LYS A C 1
ATOM 1874 O O . LYS A 1 230 ? -8.382 3.979 -27.536 1.00 84.69 230 LYS A O 1
ATOM 1879 N N . GLU A 1 231 ? -8.945 3.831 -25.372 1.00 85.62 231 GLU A N 1
ATOM 1880 C CA . GLU A 1 231 ? -9.739 5.056 -25.368 1.00 85.62 231 GLU A CA 1
ATOM 1881 C C . GLU A 1 231 ? -8.902 6.342 -25.288 1.00 85.62 231 GLU A C 1
ATOM 1883 O O . GLU A 1 231 ? -9.417 7.416 -25.628 1.00 85.62 231 GLU A O 1
ATOM 1888 N N . SER A 1 232 ? -7.618 6.254 -24.924 1.00 80.44 232 SER A N 1
ATOM 1889 C CA . SER A 1 232 ? -6.724 7.413 -24.855 1.00 80.44 232 SER A CA 1
ATOM 1890 C C . SER A 1 232 ? -6.517 8.081 -26.221 1.00 80.44 232 SER A C 1
ATOM 1892 O O . SER A 1 232 ? -6.431 7.425 -27.264 1.00 80.44 232 SER A O 1
ATOM 1894 N N . GLU A 1 233 ? -6.388 9.413 -26.229 1.00 82.19 233 GLU A N 1
ATOM 1895 C CA . GLU A 1 233 ? -6.060 10.157 -27.455 1.00 82.19 233 GLU A CA 1
ATOM 1896 C C . GLU A 1 233 ? -4.714 9.714 -28.036 1.00 82.19 233 GLU A C 1
ATOM 1898 O O . GLU A 1 233 ? -4.565 9.620 -29.253 1.00 82.19 233 GLU A O 1
ATOM 1903 N N . TYR A 1 234 ? -3.751 9.380 -27.171 1.00 81.56 234 TYR A N 1
ATOM 1904 C CA . TYR A 1 234 ? -2.452 8.864 -27.587 1.00 81.56 234 TYR A CA 1
ATOM 1905 C C . TYR A 1 234 ? -2.590 7.598 -28.438 1.00 81.56 234 TYR A C 1
ATOM 1907 O O . TYR A 1 234 ? -2.020 7.522 -29.531 1.00 81.56 234 TYR A O 1
ATOM 1915 N N . TYR A 1 235 ? -3.359 6.610 -27.967 1.00 83.38 235 TYR A N 1
ATOM 1916 C CA . TYR A 1 235 ? -3.537 5.359 -28.699 1.00 83.38 235 TYR A CA 1
ATOM 1917 C C . TYR A 1 235 ? -4.214 5.590 -30.048 1.00 83.38 235 TYR A C 1
ATOM 1919 O O . TYR A 1 235 ? -3.721 5.118 -31.073 1.00 83.38 235 TYR A O 1
ATOM 1927 N N . LYS A 1 236 ? -5.296 6.375 -30.051 1.00 86.12 236 LYS A N 1
ATOM 1928 C CA . LYS A 1 236 ? -6.068 6.705 -31.258 1.00 86.12 236 LYS A CA 1
ATOM 1929 C C . LYS A 1 236 ? -5.241 7.452 -32.309 1.00 86.12 236 LYS A C 1
ATOM 1931 O O . LYS A 1 236 ? -5.513 7.309 -33.498 1.00 86.12 236 LYS A O 1
ATOM 1936 N N . ASN A 1 237 ? -4.256 8.243 -31.885 1.00 84.69 237 ASN A N 1
ATOM 1937 C CA . ASN A 1 237 ? -3.441 9.054 -32.788 1.00 84.69 237 ASN A CA 1
ATOM 1938 C C . ASN A 1 237 ? -2.172 8.340 -33.272 1.00 84.69 237 ASN A C 1
ATOM 1940 O O . ASN A 1 237 ? -1.825 8.461 -34.445 1.00 84.69 237 ASN A O 1
ATOM 1944 N N . ILE A 1 238 ? -1.460 7.648 -32.379 1.00 84.00 238 ILE A N 1
ATOM 1945 C CA . ILE A 1 238 ? -0.117 7.112 -32.658 1.00 84.00 238 ILE A CA 1
ATOM 1946 C C . ILE A 1 238 ? 0.012 5.662 -32.175 1.00 84.00 238 ILE A C 1
ATOM 1948 O O . ILE A 1 238 ? 0.511 4.812 -32.914 1.00 84.00 238 ILE A O 1
ATOM 1952 N N . GLY A 1 239 ? -0.462 5.356 -30.962 1.00 83.50 239 GLY A N 1
ATOM 1953 C CA . GLY A 1 239 ? -0.234 4.053 -30.329 1.00 83.50 239 GLY A CA 1
ATOM 1954 C C . GLY A 1 239 ? -0.737 2.863 -31.153 1.00 83.50 239 GLY A C 1
ATOM 1955 O O . GLY A 1 239 ? -0.024 1.870 -31.264 1.00 83.50 239 GLY A O 1
ATOM 1956 N N . GLU A 1 240 ? -1.899 2.963 -31.810 1.00 89.50 240 GLU A N 1
ATOM 1957 C CA . GLU A 1 240 ? -2.435 1.869 -32.635 1.00 89.50 240 GLU A CA 1
ATOM 1958 C C . GLU A 1 240 ? -1.444 1.425 -33.727 1.00 89.50 240 GLU A C 1
ATOM 1960 O O . GLU A 1 240 ? -1.281 0.226 -33.971 1.00 89.50 240 GLU A O 1
ATOM 1965 N N . GLN A 1 241 ? -0.759 2.373 -34.373 1.00 90.69 241 GLN A N 1
ATOM 1966 C CA . GLN A 1 241 ? 0.214 2.052 -35.415 1.00 90.69 241 GLN A CA 1
ATOM 1967 C C . GLN A 1 241 ? 1.488 1.433 -34.827 1.00 90.69 241 GLN A C 1
ATOM 1969 O O . GLN A 1 241 ? 1.982 0.459 -35.388 1.00 90.69 241 GLN A O 1
ATOM 1974 N N . ILE A 1 242 ? 1.969 1.920 -33.677 1.00 89.62 242 ILE A N 1
ATOM 1975 C CA . ILE A 1 242 ? 3.148 1.352 -32.997 1.00 89.62 242 ILE A CA 1
ATOM 1976 C C . ILE A 1 242 ? 2.908 -0.123 -32.651 1.00 89.62 242 ILE A C 1
ATOM 1978 O O . ILE A 1 242 ? 3.725 -0.979 -32.982 1.00 89.62 242 ILE A O 1
ATOM 1982 N N . TYR A 1 243 ? 1.763 -0.446 -32.045 1.00 90.00 243 TYR A N 1
ATOM 1983 C CA . TYR A 1 243 ? 1.409 -1.833 -31.721 1.00 90.00 243 TYR A CA 1
ATOM 1984 C C . TYR A 1 243 ? 1.356 -2.720 -32.977 1.00 90.00 243 TYR A C 1
ATOM 1986 O O . TYR A 1 243 ? 1.912 -3.821 -32.982 1.00 90.00 243 TYR A O 1
ATOM 1994 N N . LYS A 1 244 ? 0.779 -2.217 -34.080 1.00 91.38 244 LYS A N 1
ATOM 1995 C CA . LYS A 1 244 ? 0.773 -2.920 -35.377 1.00 91.38 244 LYS A CA 1
ATOM 1996 C C . LYS A 1 244 ? 2.181 -3.159 -35.922 1.00 91.38 244 LYS A C 1
ATOM 1998 O O . LYS A 1 244 ? 2.452 -4.263 -36.392 1.00 91.38 244 LYS A O 1
ATOM 2003 N N . ASP A 1 245 ? 3.066 -2.168 -35.850 1.00 92.75 245 ASP A N 1
ATOM 2004 C CA . ASP A 1 245 ? 4.440 -2.257 -36.362 1.00 92.75 245 ASP A CA 1
ATOM 2005 C C . ASP A 1 245 ? 5.274 -3.296 -35.598 1.00 92.75 245 ASP A C 1
ATOM 2007 O O . ASP A 1 245 ? 6.109 -3.985 -36.188 1.00 92.75 245 ASP A O 1
ATOM 2011 N N . TYR A 1 246 ? 5.001 -3.463 -34.303 1.00 90.88 246 TYR A N 1
ATOM 2012 C CA . TYR A 1 246 ? 5.631 -4.477 -33.455 1.00 90.88 246 TYR A CA 1
ATOM 2013 C C . TYR A 1 246 ? 4.921 -5.836 -33.483 1.00 90.88 246 TYR A C 1
ATOM 2015 O O . TYR A 1 246 ? 5.422 -6.798 -32.900 1.00 90.88 246 TYR A O 1
ATOM 2023 N N . GLY A 1 247 ? 3.794 -5.947 -34.194 1.00 91.62 247 GLY A N 1
ATOM 2024 C CA . GLY A 1 247 ? 3.018 -7.182 -34.292 1.00 91.62 247 GLY A CA 1
ATOM 2025 C C . GLY A 1 247 ? 2.410 -7.616 -32.959 1.00 91.62 247 GLY A C 1
ATOM 2026 O O . GLY A 1 247 ? 2.318 -8.816 -32.711 1.00 91.62 247 GLY A O 1
ATOM 2027 N N . LEU A 1 248 ? 2.032 -6.653 -32.115 1.00 88.81 248 LEU A N 1
ATOM 2028 C CA . LEU A 1 248 ? 1.425 -6.872 -30.806 1.00 88.81 248 LEU A CA 1
ATOM 2029 C C . LEU A 1 248 ? 0.007 -6.300 -30.768 1.00 88.81 248 LEU A C 1
ATOM 2031 O O . LEU A 1 248 ? -0.294 -5.263 -31.361 1.00 88.81 248 LEU A O 1
ATOM 2035 N N . THR A 1 249 ? -0.859 -6.950 -30.008 1.00 90.25 249 THR A N 1
ATOM 2036 C CA . THR A 1 249 ? -2.091 -6.352 -29.489 1.00 90.25 249 THR A CA 1
ATOM 2037 C C . THR A 1 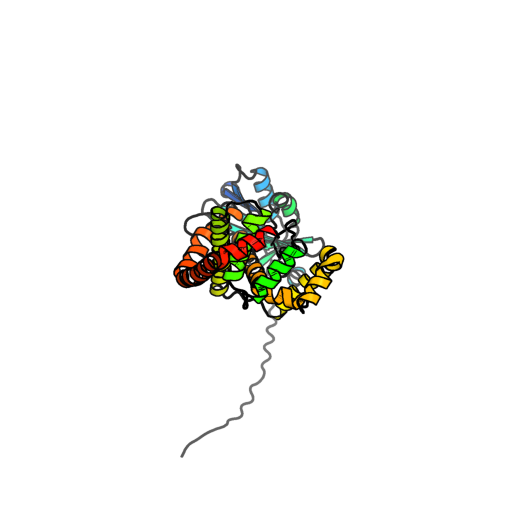249 ? -1.812 -5.587 -28.191 1.00 90.25 249 THR A C 1
ATOM 2039 O O . THR A 1 249 ? -0.775 -5.775 -27.551 1.00 90.25 249 THR A O 1
ATOM 2042 N N . VAL A 1 250 ? -2.737 -4.708 -27.792 1.00 86.56 250 VAL A N 1
ATOM 2043 C CA . VAL A 1 250 ? -2.631 -3.971 -26.519 1.00 86.56 250 VAL A CA 1
ATOM 2044 C C . VAL A 1 250 ? -2.615 -4.939 -25.342 1.00 86.56 250 VAL A C 1
ATOM 2046 O O . VAL A 1 250 ? -1.759 -4.830 -24.470 1.00 86.56 250 VAL A O 1
ATOM 2049 N N . GLU A 1 251 ? -3.514 -5.917 -25.370 1.00 87.50 251 GLU A N 1
ATOM 2050 C CA . GLU A 1 251 ? -3.640 -6.974 -24.375 1.00 87.50 251 GLU A CA 1
ATOM 2051 C C . GLU A 1 251 ? -2.347 -7.781 -24.231 1.00 87.50 251 GLU A C 1
ATOM 2053 O O . GLU A 1 251 ? -1.882 -7.983 -23.117 1.00 87.50 251 GLU A O 1
ATOM 2058 N N . GLU A 1 252 ? -1.710 -8.181 -25.338 1.00 88.56 252 GLU A N 1
ATOM 2059 C CA . GLU A 1 252 ? -0.416 -8.879 -25.289 1.00 88.56 252 GLU A CA 1
ATOM 2060 C C . GLU A 1 252 ? 0.696 -8.002 -24.700 1.00 88.56 252 GLU A C 1
ATOM 2062 O O . GLU A 1 252 ? 1.561 -8.508 -23.986 1.00 88.56 252 GLU A O 1
ATOM 2067 N N . GLY A 1 253 ? 0.688 -6.696 -24.985 1.00 85.06 253 GLY A N 1
ATOM 2068 C CA . GLY A 1 253 ? 1.630 -5.754 -24.378 1.00 85.06 253 GLY A CA 1
ATOM 2069 C C . GLY A 1 253 ? 1.441 -5.629 -22.864 1.00 85.06 253 GLY A C 1
ATOM 2070 O O . GLY A 1 253 ? 2.423 -5.622 -22.126 1.00 85.06 253 GLY A O 1
ATOM 2071 N N . ILE A 1 254 ? 0.191 -5.578 -22.397 1.00 83.12 254 ILE A N 1
ATOM 2072 C CA . ILE A 1 254 ? -0.144 -5.501 -20.968 1.00 83.12 254 ILE A CA 1
ATOM 2073 C C . ILE A 1 254 ? 0.167 -6.825 -20.258 1.00 83.12 254 ILE A C 1
ATOM 2075 O O . ILE A 1 254 ? 0.789 -6.806 -19.200 1.00 83.12 254 ILE A O 1
ATOM 2079 N N . GLU A 1 255 ? -0.170 -7.970 -20.859 1.00 83.69 255 GLU A N 1
ATOM 2080 C CA . GLU A 1 255 ? 0.109 -9.301 -20.298 1.00 83.69 255 GLU A CA 1
ATOM 2081 C C . GLU A 1 255 ? 1.616 -9.558 -20.159 1.00 83.69 255 GLU A C 1
ATOM 2083 O O . GLU A 1 255 ? 2.059 -10.179 -19.195 1.00 83.69 255 GLU A O 1
ATOM 2088 N N . LYS A 1 256 ? 2.446 -9.024 -21.066 1.00 82.81 256 LYS A N 1
ATOM 2089 C CA . LYS A 1 256 ? 3.910 -9.050 -20.890 1.00 82.81 256 LYS A CA 1
ATOM 2090 C C . LYS A 1 256 ? 4.355 -8.338 -19.610 1.00 82.81 256 LYS A C 1
ATOM 2092 O O . LYS A 1 256 ? 5.321 -8.766 -18.986 1.00 82.81 256 LYS A O 1
ATOM 2097 N N . GLY A 1 257 ? 3.637 -7.294 -19.201 1.00 77.00 257 GLY A N 1
ATOM 2098 C CA . GLY A 1 257 ? 3.835 -6.561 -17.951 1.00 77.00 257 GLY A CA 1
ATOM 2099 C C . GLY A 1 257 ? 3.045 -7.107 -16.757 1.00 77.00 257 GLY A C 1
ATOM 2100 O O . GLY A 1 257 ? 2.921 -6.393 -15.764 1.00 77.00 257 GLY A O 1
ATOM 2101 N N . ARG A 1 258 ? 2.510 -8.337 -16.816 1.00 80.88 258 ARG A N 1
ATOM 2102 C CA . ARG A 1 258 ? 1.647 -8.919 -15.767 1.00 80.88 258 ARG A CA 1
ATOM 2103 C C . ARG A 1 258 ? 2.205 -8.826 -14.347 1.00 80.88 258 ARG A C 1
ATOM 2105 O O . ARG A 1 258 ? 1.436 -8.612 -13.417 1.00 80.88 258 ARG A O 1
ATOM 2112 N N . SER A 1 259 ? 3.523 -8.925 -14.173 1.00 78.69 259 SER A N 1
ATOM 2113 C CA . SER A 1 259 ? 4.167 -8.836 -12.858 1.00 78.69 259 SER A CA 1
ATOM 2114 C C . SER A 1 259 ? 3.974 -7.465 -12.205 1.00 78.69 259 SER A C 1
ATOM 2116 O O . SER A 1 259 ? 3.877 -7.381 -10.988 1.00 78.69 259 SER A O 1
ATOM 2118 N N . LEU A 1 260 ? 3.816 -6.390 -12.988 1.00 77.00 260 LEU A N 1
ATOM 2119 C CA . LEU A 1 260 ? 3.458 -5.071 -12.456 1.00 77.00 260 LEU A CA 1
ATOM 2120 C C . LEU A 1 260 ? 2.010 -5.019 -11.961 1.00 77.00 260 LEU A C 1
ATOM 2122 O O . LEU A 1 260 ? 1.731 -4.351 -10.968 1.00 77.00 260 LEU A O 1
ATOM 2126 N N . ILE A 1 261 ? 1.092 -5.714 -12.640 1.00 77.94 261 ILE A N 1
ATOM 2127 C CA . ILE A 1 261 ? -0.309 -5.826 -12.208 1.00 77.94 261 ILE A CA 1
ATOM 2128 C C . ILE A 1 261 ? -0.378 -6.636 -10.910 1.00 77.94 261 ILE A C 1
ATOM 2130 O O . ILE A 1 261 ? -1.050 -6.230 -9.962 1.00 77.94 261 ILE A O 1
ATOM 2134 N N . GLU A 1 262 ? 0.354 -7.749 -10.848 1.00 81.44 262 GLU A N 1
ATOM 2135 C CA . GLU A 1 262 ? 0.476 -8.591 -9.655 1.00 81.44 262 GLU A CA 1
ATOM 2136 C C . GLU A 1 262 ? 1.061 -7.795 -8.477 1.00 81.44 262 GLU A C 1
ATOM 2138 O O . GLU A 1 262 ? 0.436 -7.736 -7.419 1.00 81.44 262 GLU A O 1
ATOM 2143 N N . ALA A 1 263 ? 2.172 -7.084 -8.673 1.00 80.44 263 ALA A N 1
ATOM 2144 C CA . ALA A 1 263 ? 2.786 -6.257 -7.637 1.00 80.44 263 ALA A CA 1
ATOM 2145 C C . ALA A 1 263 ? 1.875 -5.119 -7.147 1.00 80.44 263 ALA A C 1
ATOM 2147 O O . ALA A 1 263 ? 1.768 -4.863 -5.943 1.00 80.44 263 ALA A O 1
ATOM 2148 N N . ALA A 1 264 ? 1.176 -4.441 -8.064 1.00 77.06 264 ALA A N 1
ATOM 2149 C CA . ALA A 1 264 ? 0.189 -3.418 -7.728 1.00 77.06 264 ALA A CA 1
ATOM 2150 C C . ALA A 1 264 ? -0.951 -3.996 -6.873 1.00 77.06 264 ALA A C 1
ATOM 2152 O O . ALA A 1 264 ? -1.329 -3.407 -5.852 1.00 77.06 264 ALA A O 1
ATOM 2153 N N . TYR A 1 265 ? -1.459 -5.171 -7.252 1.00 81.75 265 TYR A N 1
ATOM 2154 C CA . TYR A 1 265 ? -2.470 -5.897 -6.490 1.00 81.75 265 TYR A CA 1
ATOM 2155 C C . TYR A 1 265 ? -1.957 -6.297 -5.103 1.00 81.75 265 TYR A C 1
ATOM 2157 O O . TYR A 1 265 ? -2.629 -6.034 -4.106 1.00 81.75 265 TYR A O 1
ATOM 2165 N N . PHE A 1 266 ? -0.763 -6.882 -5.007 1.00 84.69 266 PHE A N 1
ATOM 2166 C CA . PHE A 1 266 ? -0.187 -7.320 -3.738 1.00 84.69 266 PHE A CA 1
ATOM 2167 C C . PHE A 1 266 ? 0.070 -6.162 -2.788 1.00 84.69 266 PHE A C 1
ATOM 2169 O O . PHE A 1 266 ? -0.335 -6.229 -1.628 1.00 84.69 266 PHE A O 1
ATOM 2176 N N . ARG A 1 267 ? 0.646 -5.062 -3.279 1.00 84.62 267 ARG A N 1
ATOM 2177 C CA . ARG A 1 267 ? 0.817 -3.840 -2.490 1.00 84.62 267 ARG A CA 1
ATOM 2178 C C . ARG A 1 267 ? -0.521 -3.337 -1.953 1.00 84.62 267 ARG A C 1
ATOM 2180 O O . ARG A 1 267 ? -0.615 -3.014 -0.770 1.00 84.62 267 ARG A O 1
ATOM 2187 N N . SER A 1 268 ? -1.548 -3.294 -2.804 1.00 77.75 268 SER A N 1
ATOM 2188 C CA . SER A 1 268 ? -2.900 -2.896 -2.397 1.00 77.75 268 SER A CA 1
ATOM 2189 C C . SER A 1 268 ? -3.453 -3.837 -1.324 1.00 77.75 268 SER A C 1
ATOM 2191 O O . SER A 1 268 ? -3.891 -3.381 -0.269 1.00 77.75 268 SER A O 1
ATOM 2193 N N . LYS A 1 269 ? -3.341 -5.154 -1.525 1.00 81.75 269 LYS A N 1
ATOM 2194 C CA . LYS A 1 269 ? -3.830 -6.163 -0.581 1.00 81.75 269 LYS A CA 1
ATOM 2195 C C . LYS A 1 269 ? -3.137 -6.067 0.778 1.00 81.75 269 LYS A C 1
ATOM 2197 O O . LYS A 1 269 ? -3.816 -6.043 1.802 1.00 81.75 269 LYS A O 1
ATOM 2202 N N . ILE A 1 270 ? -1.807 -5.941 0.795 1.00 88.25 270 ILE A N 1
ATOM 2203 C CA . ILE A 1 270 ? -1.021 -5.725 2.018 1.00 88.25 270 ILE A CA 1
ATOM 2204 C C . ILE A 1 270 ? -1.521 -4.466 2.733 1.00 88.25 270 ILE A C 1
ATOM 2206 O O . ILE A 1 270 ? -1.829 -4.517 3.924 1.00 88.25 270 ILE A O 1
ATOM 2210 N N . GLN A 1 271 ? -1.649 -3.345 2.018 1.00 84.56 271 GLN A N 1
ATOM 2211 C CA . GLN A 1 271 ? -2.129 -2.092 2.599 1.00 84.56 271 GLN A CA 1
ATOM 2212 C C . GLN A 1 271 ? -3.539 -2.218 3.173 1.00 84.56 271 GLN A C 1
ATOM 2214 O O . GLN A 1 271 ? -3.750 -1.788 4.302 1.00 84.56 271 GLN A O 1
ATOM 2219 N N . VAL A 1 272 ? -4.482 -2.820 2.445 1.00 80.62 272 VAL A N 1
ATOM 2220 C CA . VAL A 1 272 ? -5.862 -3.029 2.909 1.00 80.62 272 VAL A CA 1
ATOM 2221 C C . VAL A 1 272 ? -5.884 -3.897 4.162 1.00 80.62 272 VAL A C 1
ATOM 2223 O O . VAL A 1 272 ? -6.481 -3.506 5.161 1.00 80.62 272 VAL A O 1
ATOM 2226 N N . ASP A 1 273 ? -5.174 -5.023 4.167 1.00 84.88 273 ASP A N 1
ATOM 2227 C CA . ASP A 1 273 ? -5.174 -5.932 5.314 1.00 84.88 273 ASP A CA 1
ATOM 2228 C C . ASP A 1 273 ? -4.542 -5.290 6.551 1.00 84.88 273 ASP A C 1
ATOM 2230 O O . ASP A 1 273 ? -5.039 -5.457 7.666 1.00 84.88 273 ASP A O 1
ATOM 2234 N N . ARG A 1 274 ? -3.459 -4.527 6.371 1.00 90.00 274 ARG A N 1
ATOM 2235 C CA . ARG A 1 274 ? -2.824 -3.781 7.466 1.00 90.00 274 ARG A CA 1
ATOM 2236 C C . ARG A 1 274 ? -3.684 -2.605 7.928 1.00 90.00 274 ARG A C 1
ATOM 2238 O O . ARG A 1 274 ? -3.721 -2.314 9.122 1.00 90.00 274 ARG A O 1
ATOM 2245 N N . LYS A 1 275 ? -4.390 -1.940 7.014 1.00 84.50 275 LYS A N 1
ATOM 2246 C CA . LYS A 1 275 ? -5.309 -0.843 7.335 1.00 84.50 275 LYS A CA 1
ATOM 2247 C C . LYS A 1 275 ? -6.478 -1.361 8.156 1.00 84.50 275 LYS A C 1
ATOM 2249 O O . LYS A 1 275 ? -6.764 -0.784 9.199 1.00 84.50 275 LYS A O 1
ATOM 2254 N N . ASN A 1 276 ? -7.083 -2.470 7.739 1.00 81.88 276 ASN A N 1
ATOM 2255 C CA . ASN A 1 276 ? -8.154 -3.136 8.475 1.00 81.88 276 ASN A CA 1
ATOM 2256 C C . ASN A 1 276 ? -7.666 -3.589 9.853 1.00 81.88 276 ASN A C 1
ATOM 2258 O O . ASN A 1 276 ? -8.325 -3.317 10.849 1.00 81.88 276 ASN A O 1
ATOM 2262 N N . GLU A 1 277 ? -6.460 -4.157 9.944 1.00 88.62 277 GLU A N 1
ATOM 2263 C CA . GLU A 1 277 ? -5.851 -4.504 11.230 1.00 88.62 277 GLU A CA 1
ATOM 2264 C C . GLU A 1 277 ? -5.742 -3.294 12.176 1.00 88.62 277 GLU A C 1
ATOM 2266 O O . GLU A 1 277 ? -6.176 -3.366 13.332 1.00 88.62 277 GLU A O 1
ATOM 2271 N N . PHE A 1 278 ? -5.223 -2.165 11.684 1.00 87.25 278 PHE A N 1
ATOM 2272 C CA . PHE A 1 278 ? -5.162 -0.931 12.466 1.00 87.25 278 PHE A CA 1
ATOM 2273 C C . PHE A 1 278 ? -6.562 -0.443 12.851 1.00 87.25 278 PHE A C 1
ATOM 2275 O O . PHE A 1 278 ? -6.793 -0.086 14.007 1.00 87.25 278 PHE A O 1
ATOM 2282 N N . TYR A 1 279 ? -7.500 -0.448 11.902 1.00 81.81 279 TYR A N 1
ATOM 2283 C CA . TYR A 1 279 ? -8.880 0.009 12.077 1.00 81.81 279 TYR A CA 1
ATOM 2284 C C . TYR A 1 279 ? -9.632 -0.846 13.095 1.00 81.81 279 TYR A C 1
ATOM 2286 O O . TYR A 1 279 ? -10.458 -0.302 13.821 1.00 81.81 279 TYR A O 1
ATOM 2294 N N . ASP A 1 280 ? -9.286 -2.124 13.219 1.00 83.44 280 ASP A N 1
ATOM 2295 C CA . ASP A 1 280 ? -9.786 -3.053 14.235 1.00 83.44 280 ASP A CA 1
ATOM 2296 C C . ASP A 1 280 ? -9.083 -2.877 15.594 1.00 83.44 280 ASP A C 1
ATOM 2298 O O . ASP A 1 280 ? -9.247 -3.674 16.515 1.00 83.44 280 ASP A O 1
ATOM 2302 N N . GLY A 1 281 ? -8.283 -1.822 15.745 1.00 82.44 281 GLY A N 1
ATOM 2303 C CA . GLY A 1 281 ? -7.675 -1.432 17.006 1.00 82.44 281 GLY A CA 1
ATOM 2304 C C . GLY A 1 281 ? -6.360 -2.140 17.329 1.00 82.44 281 GLY A C 1
ATOM 2305 O O . GLY A 1 281 ? -5.827 -1.916 18.421 1.00 82.44 281 GLY A O 1
ATOM 2306 N N . LYS A 1 282 ? -5.793 -2.934 16.415 1.00 88.94 282 LYS A N 1
ATOM 2307 C CA . LYS A 1 282 ? -4.451 -3.520 16.568 1.00 88.94 282 LYS A CA 1
ATOM 2308 C C . LYS A 1 282 ? -3.398 -2.512 16.110 1.00 88.94 282 LYS A C 1
ATOM 2310 O O . LYS A 1 282 ? -2.820 -2.610 15.039 1.00 88.94 282 LYS A O 1
ATOM 2315 N N . ASP A 1 283 ? -3.158 -1.513 16.948 1.00 87.69 283 ASP A N 1
ATOM 2316 C CA . ASP A 1 283 ? -2.304 -0.355 16.657 1.00 87.69 283 ASP A CA 1
ATOM 2317 C C . ASP A 1 283 ? -0.908 -0.436 17.292 1.00 87.69 283 ASP A C 1
ATOM 2319 O O . ASP A 1 283 ? -0.212 0.571 17.419 1.00 87.69 283 ASP A O 1
ATOM 2323 N N . THR A 1 284 ? -0.492 -1.625 17.725 1.00 91.50 284 THR A N 1
ATOM 2324 C CA . THR A 1 284 ? 0.808 -1.850 18.367 1.00 91.50 284 THR A CA 1
ATOM 2325 C C . THR A 1 284 ? 1.631 -2.842 17.554 1.00 91.50 284 THR A C 1
ATOM 2327 O O . THR A 1 284 ? 1.143 -3.923 17.234 1.00 91.50 284 THR A O 1
ATOM 2330 N N . ILE A 1 285 ? 2.879 -2.484 17.252 1.00 93.06 285 ILE A N 1
ATOM 2331 C CA . ILE A 1 285 ? 3.869 -3.350 16.601 1.00 93.06 285 ILE A CA 1
ATOM 2332 C C . ILE A 1 285 ? 5.080 -3.431 17.526 1.00 93.06 285 ILE A C 1
ATOM 2334 O O . ILE A 1 285 ? 5.642 -2.404 17.908 1.00 93.06 285 ILE A O 1
ATOM 2338 N N . GLY A 1 286 ? 5.447 -4.646 17.939 1.00 90.94 286 GLY A N 1
ATOM 2339 C CA . GLY A 1 286 ? 6.452 -4.840 18.985 1.00 90.94 286 GLY A CA 1
ATOM 2340 C C . GLY A 1 286 ? 6.066 -4.091 20.265 1.00 90.94 286 GLY A C 1
ATOM 2341 O O . GLY A 1 286 ? 4.970 -4.276 20.791 1.00 90.94 286 GLY A O 1
ATOM 2342 N N . ASP A 1 287 ? 6.950 -3.208 20.730 1.00 90.56 287 ASP A N 1
ATOM 2343 C CA . ASP A 1 287 ? 6.711 -2.345 21.897 1.00 90.56 287 ASP A CA 1
ATOM 2344 C C . ASP A 1 287 ? 6.138 -0.963 21.520 1.00 90.56 287 ASP A C 1
ATOM 2346 O O . ASP A 1 287 ? 5.880 -0.126 22.393 1.00 90.56 287 ASP A O 1
ATOM 2350 N N . LYS A 1 288 ? 5.952 -0.684 20.223 1.00 92.06 288 LYS A N 1
ATOM 2351 C CA . LYS A 1 288 ? 5.555 0.631 19.725 1.00 92.06 288 LYS A CA 1
ATOM 2352 C C . LYS A 1 288 ? 4.058 0.702 19.449 1.00 92.06 288 LYS A C 1
ATOM 2354 O O . LYS A 1 288 ? 3.538 0.080 18.526 1.00 92.06 288 LYS A O 1
ATOM 2359 N N . GLN A 1 289 ? 3.378 1.556 20.206 1.00 90.75 289 GLN A N 1
ATOM 2360 C CA . GLN A 1 289 ? 1.987 1.923 19.962 1.00 90.75 289 GLN A CA 1
ATOM 2361 C C . GLN A 1 289 ? 1.909 3.113 18.996 1.00 90.75 289 GLN A C 1
ATOM 2363 O O . GLN A 1 289 ? 2.397 4.203 19.299 1.00 90.75 289 GLN A O 1
ATOM 2368 N N . CYS A 1 290 ? 1.312 2.892 17.829 1.00 90.50 290 CYS A N 1
ATOM 2369 C CA . CYS A 1 290 ? 1.249 3.848 16.728 1.00 90.50 290 CYS A CA 1
ATOM 2370 C C . CYS A 1 290 ? 0.043 4.784 16.868 1.00 90.50 290 CYS A C 1
ATOM 2372 O O . CYS A 1 290 ? -1.038 4.370 17.292 1.00 90.50 290 CYS A O 1
ATOM 2374 N N . LYS A 1 291 ? 0.220 6.059 16.504 1.00 86.94 291 LYS A N 1
ATOM 2375 C CA . LYS A 1 291 ? -0.833 7.082 16.626 1.00 86.94 291 LYS A CA 1
ATOM 2376 C C . LYS A 1 291 ? -1.690 7.238 15.376 1.00 86.94 291 LYS A C 1
ATOM 2378 O O . LYS A 1 291 ? -2.813 7.723 15.475 1.00 86.94 291 LYS A O 1
ATOM 2383 N N . SER A 1 292 ? -1.177 6.862 14.212 1.00 86.00 292 SER A N 1
ATOM 2384 C CA . SER A 1 292 ? -1.917 6.937 12.956 1.00 86.00 292 SER A CA 1
ATOM 2385 C C . SER A 1 292 ? -1.642 5.733 12.067 1.00 86.00 292 SER A C 1
ATOM 2387 O O . SER A 1 292 ? -0.650 5.026 12.259 1.00 86.00 292 SER A O 1
ATOM 2389 N N . TRP A 1 293 ? -2.506 5.537 11.075 1.00 85.31 293 TRP A N 1
ATOM 2390 C CA . TRP A 1 293 ? -2.336 4.544 10.021 1.00 85.31 293 TRP A CA 1
ATOM 2391 C C . TRP A 1 293 ? -0.982 4.686 9.316 1.00 85.31 293 TRP A C 1
ATOM 2393 O O . TRP A 1 293 ? -0.288 3.695 9.122 1.00 85.31 293 TRP A O 1
ATOM 2403 N N . GLU A 1 294 ? -0.557 5.905 8.980 1.00 86.12 294 GLU A N 1
ATOM 2404 C CA . GLU A 1 294 ? 0.697 6.139 8.254 1.00 86.12 294 GLU A CA 1
ATOM 2405 C C . GLU A 1 294 ? 1.912 5.778 9.110 1.00 86.12 294 GLU A C 1
ATOM 2407 O O . GLU A 1 294 ? 2.900 5.245 8.603 1.00 86.12 294 GLU A O 1
ATOM 2412 N N . GLU A 1 295 ? 1.851 6.057 10.416 1.00 90.56 295 GLU A N 1
ATOM 2413 C CA . GLU A 1 295 ? 2.878 5.603 11.348 1.00 90.56 295 GLU A CA 1
ATOM 2414 C C . GLU A 1 295 ? 2.871 4.081 11.480 1.00 90.56 295 GLU A C 1
ATOM 2416 O O . GLU A 1 295 ? 3.936 3.475 11.399 1.00 90.56 295 GLU A O 1
ATOM 2421 N N . TYR A 1 296 ? 1.696 3.480 11.656 1.00 92.62 296 TYR A N 1
ATOM 2422 C CA . TYR A 1 296 ? 1.545 2.037 11.801 1.00 92.62 296 TYR A CA 1
ATOM 2423 C C . TYR A 1 296 ? 2.062 1.290 10.572 1.00 92.62 296 TYR A C 1
ATOM 2425 O O . TYR A 1 296 ? 2.886 0.390 10.708 1.00 92.62 296 TYR A O 1
ATOM 2433 N N . TYR A 1 297 ? 1.657 1.701 9.369 1.00 91.25 297 TYR A N 1
ATOM 2434 C CA . TYR A 1 297 ? 2.101 1.074 8.129 1.00 91.25 297 TYR A CA 1
ATOM 2435 C C . TYR A 1 297 ? 3.606 1.241 7.916 1.00 91.25 297 TYR A C 1
ATOM 2437 O O . TYR A 1 297 ? 4.277 0.283 7.547 1.00 91.25 297 TYR A O 1
ATOM 2445 N N . ARG A 1 298 ? 4.166 2.425 8.202 1.00 92.88 298 ARG A N 1
ATOM 2446 C CA . ARG A 1 298 ? 5.619 2.635 8.121 1.00 92.88 298 ARG A CA 1
ATOM 2447 C C . ARG A 1 298 ? 6.373 1.711 9.079 1.00 92.88 298 ARG A C 1
ATOM 2449 O O . ARG A 1 298 ? 7.318 1.060 8.656 1.00 92.88 298 ARG A O 1
ATOM 2456 N N . VAL A 1 299 ? 5.943 1.630 10.339 1.00 95.38 299 VAL A N 1
ATOM 2457 C CA . VAL A 1 299 ? 6.566 0.753 11.347 1.00 95.38 299 VAL A CA 1
ATOM 2458 C C . VAL A 1 299 ? 6.428 -0.714 10.947 1.00 95.38 299 VAL A C 1
ATOM 2460 O O . VAL A 1 299 ? 7.384 -1.467 11.063 1.00 95.38 299 VAL A O 1
ATOM 2463 N N . PHE A 1 300 ? 5.275 -1.120 10.416 1.00 95.88 300 PHE A N 1
ATOM 2464 C CA . PHE A 1 300 ? 5.077 -2.459 9.870 1.00 95.88 300 PHE A CA 1
ATOM 2465 C C . PHE A 1 300 ? 6.068 -2.767 8.741 1.00 95.88 300 PHE A C 1
ATOM 2467 O O . PHE A 1 300 ? 6.721 -3.808 8.765 1.00 95.88 300 PHE A O 1
ATOM 2474 N N . VAL A 1 301 ? 6.218 -1.857 7.777 1.00 94.12 301 VAL A N 1
ATOM 2475 C CA . VAL A 1 301 ? 7.168 -2.017 6.670 1.00 94.12 301 VAL A CA 1
ATOM 2476 C C . VAL A 1 301 ? 8.601 -2.150 7.198 1.00 94.12 301 VAL A C 1
ATOM 2478 O O . VAL A 1 301 ? 9.302 -3.094 6.838 1.00 94.12 301 VAL A O 1
ATOM 2481 N N . GLU A 1 302 ? 9.022 -1.235 8.072 1.00 94.56 302 GLU A N 1
ATOM 2482 C CA . GLU A 1 302 ? 10.405 -1.125 8.554 1.00 94.56 302 GLU A CA 1
ATOM 2483 C C . GLU A 1 302 ? 10.797 -2.225 9.553 1.00 94.56 302 GLU A C 1
ATOM 2485 O O . GLU A 1 302 ? 11.917 -2.730 9.500 1.00 94.56 302 GLU A O 1
ATOM 2490 N N . GLU A 1 303 ? 9.902 -2.595 10.471 1.00 95.88 303 GLU A N 1
ATOM 2491 C CA . GLU A 1 303 ? 10.219 -3.478 11.603 1.00 95.88 303 GLU A CA 1
ATOM 2492 C C . GLU A 1 303 ? 9.712 -4.916 11.426 1.00 95.88 303 GLU A C 1
ATOM 2494 O O . GLU A 1 303 ? 10.186 -5.810 12.127 1.00 95.88 303 GLU A O 1
ATOM 2499 N N . VAL A 1 304 ? 8.778 -5.159 10.498 1.00 95.62 304 VAL A N 1
ATOM 2500 C CA . VAL A 1 304 ? 8.198 -6.492 10.255 1.00 95.62 304 VAL A CA 1
ATOM 2501 C C . VAL A 1 304 ? 8.484 -6.957 8.832 1.00 95.62 304 VAL A C 1
ATOM 2503 O O . VAL A 1 304 ? 9.231 -7.913 8.645 1.00 95.62 304 VAL A O 1
ATOM 2506 N N . MET A 1 305 ? 7.943 -6.263 7.829 1.00 95.19 305 MET A N 1
ATOM 2507 C CA . MET A 1 305 ? 7.962 -6.724 6.438 1.00 95.19 305 MET A CA 1
ATOM 2508 C C . MET A 1 305 ? 9.385 -6.867 5.889 1.00 95.19 305 MET A C 1
ATOM 2510 O O . MET A 1 305 ? 9.748 -7.940 5.409 1.00 95.19 305 MET A O 1
ATOM 2514 N N . ILE A 1 306 ? 10.204 -5.811 5.983 1.00 95.19 306 ILE A N 1
ATOM 2515 C CA . ILE A 1 306 ? 11.582 -5.829 5.472 1.00 95.19 306 ILE A CA 1
ATOM 2516 C C . ILE A 1 306 ? 12.422 -6.896 6.194 1.00 95.19 306 ILE A C 1
ATOM 2518 O O . ILE A 1 306 ? 12.979 -7.751 5.504 1.00 95.19 306 ILE A O 1
ATOM 2522 N N . PRO A 1 307 ? 12.500 -6.932 7.542 1.00 95.88 307 PRO A N 1
ATOM 2523 C CA . PRO A 1 307 ? 13.312 -7.934 8.232 1.00 95.88 307 PRO A CA 1
ATOM 2524 C C . PRO A 1 307 ? 12.878 -9.382 7.975 1.00 95.88 307 PRO A C 1
ATOM 2526 O O . PRO A 1 307 ? 13.734 -10.263 7.879 1.00 95.88 307 PRO A O 1
ATOM 2529 N N . GLU A 1 308 ? 11.571 -9.648 7.879 1.00 95.44 308 GLU A N 1
ATOM 2530 C CA . GLU A 1 308 ? 11.058 -10.990 7.585 1.00 95.44 308 GLU A CA 1
ATOM 2531 C C . GLU A 1 308 ? 11.462 -11.451 6.185 1.00 95.44 308 GLU A C 1
ATOM 2533 O O . GLU A 1 308 ? 11.977 -12.560 6.033 1.00 95.44 308 GLU A O 1
ATOM 2538 N N . VAL A 1 309 ? 11.297 -10.587 5.182 1.00 95.19 309 VAL A N 1
ATOM 2539 C CA . VAL A 1 309 ? 11.669 -10.894 3.797 1.00 95.19 309 VAL A CA 1
ATOM 2540 C C . VAL A 1 309 ? 13.181 -11.041 3.640 1.00 95.19 309 VAL A C 1
ATOM 2542 O O . VAL A 1 309 ? 13.652 -12.005 3.032 1.00 95.19 309 VAL A O 1
ATOM 2545 N N . GLU A 1 310 ? 13.966 -10.116 4.200 1.00 94.31 310 GLU A N 1
ATOM 2546 C CA . GLU A 1 310 ? 15.426 -10.152 4.076 1.00 94.31 310 GLU A CA 1
ATOM 2547 C C . GLU A 1 310 ? 16.011 -11.429 4.686 1.00 94.31 310 GLU A C 1
ATOM 2549 O O . GLU A 1 310 ? 16.939 -12.018 4.132 1.00 94.31 310 GLU A O 1
ATOM 2554 N N . LYS A 1 311 ? 15.434 -11.900 5.795 1.00 93.88 311 LYS A N 1
ATOM 2555 C CA . LYS A 1 311 ? 15.845 -13.145 6.446 1.00 93.88 311 LYS A CA 1
ATOM 2556 C C . LYS A 1 311 ? 15.597 -14.385 5.580 1.00 93.88 311 LYS A C 1
ATOM 2558 O O . LYS A 1 311 ? 16.369 -15.338 5.680 1.00 93.88 311 LYS A O 1
ATOM 2563 N N . GLU A 1 312 ? 14.531 -14.397 4.786 1.00 87.69 312 GLU A N 1
ATOM 2564 C CA . GLU A 1 312 ? 14.116 -15.567 4.003 1.00 87.69 312 GLU A CA 1
ATOM 2565 C C . GLU A 1 312 ? 14.682 -15.576 2.572 1.00 87.69 312 GLU A C 1
ATOM 2567 O O . GLU A 1 312 ? 14.772 -16.650 1.979 1.00 87.69 312 GLU A O 1
ATOM 2572 N N . GLY A 1 313 ? 15.078 -14.427 2.000 1.00 85.75 313 GLY A N 1
ATOM 2573 C CA . GLY A 1 313 ? 15.372 -14.375 0.560 1.00 85.75 313 GLY A CA 1
ATOM 2574 C C . GLY A 1 313 ? 16.340 -13.314 0.042 1.00 85.75 313 GLY A C 1
ATOM 2575 O O . GLY A 1 313 ? 16.460 -13.202 -1.173 1.00 85.75 313 GLY A O 1
ATOM 2576 N N . ILE A 1 314 ? 17.040 -12.532 0.877 1.00 92.31 314 ILE A N 1
ATOM 2577 C CA . ILE A 1 314 ? 17.849 -11.403 0.359 1.00 92.31 314 ILE A CA 1
ATOM 2578 C C . ILE A 1 314 ? 18.931 -11.820 -0.653 1.00 92.31 314 ILE A C 1
ATOM 2580 O O . ILE A 1 314 ? 19.215 -11.073 -1.585 1.00 92.31 314 ILE A O 1
ATOM 2584 N N . GLU A 1 315 ? 19.491 -13.027 -0.524 1.00 93.12 315 GLU A N 1
ATOM 2585 C CA . GLU A 1 315 ? 20.499 -13.552 -1.459 1.00 93.12 315 GLU A CA 1
ATOM 2586 C C . GLU A 1 315 ? 19.947 -13.693 -2.895 1.00 93.12 315 GLU A C 1
ATOM 2588 O O . GLU A 1 315 ? 20.665 -13.430 -3.858 1.00 93.12 315 GLU A O 1
ATOM 2593 N N . GLU A 1 316 ? 18.660 -14.035 -3.046 1.00 91.88 316 GLU A N 1
ATOM 2594 C CA . GLU A 1 316 ? 17.966 -14.135 -4.342 1.00 91.88 316 GLU A CA 1
ATOM 2595 C C . GLU A 1 316 ? 17.876 -12.763 -5.031 1.00 91.88 316 GLU A C 1
ATOM 2597 O O . GLU A 1 316 ? 18.165 -12.615 -6.225 1.00 91.88 316 GLU A O 1
ATOM 2602 N N . PHE A 1 317 ? 17.524 -11.731 -4.259 1.00 93.25 317 PHE A N 1
ATOM 2603 C CA . PHE A 1 317 ? 17.512 -10.354 -4.744 1.00 93.25 317 PHE A CA 1
ATOM 2604 C C . PHE A 1 317 ? 18.914 -9.885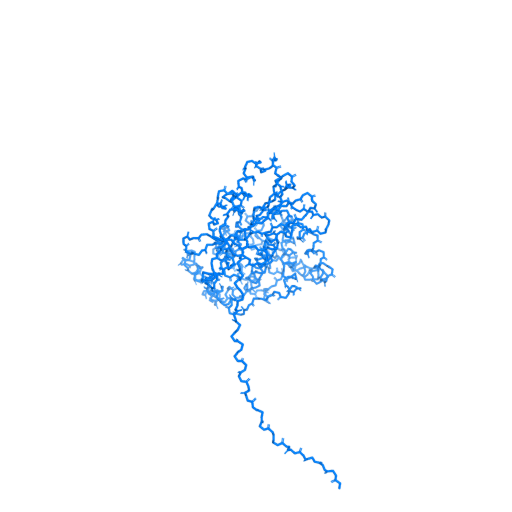 -5.139 1.00 93.25 317 PHE A C 1
ATOM 2606 O O . PHE A 1 317 ? 19.100 -9.301 -6.203 1.00 93.25 317 PHE A O 1
ATOM 2613 N N . GLU A 1 318 ? 19.926 -10.152 -4.312 1.00 94.88 318 GLU A N 1
ATOM 2614 C CA . GLU A 1 318 ? 21.300 -9.735 -4.599 1.00 94.88 318 GLU A CA 1
ATOM 2615 C C . GLU A 1 318 ? 21.848 -10.372 -5.886 1.00 94.88 318 GLU A C 1
ATOM 2617 O O . GLU A 1 318 ? 22.541 -9.698 -6.659 1.00 94.88 318 GLU A O 1
ATOM 2622 N N . GLU A 1 319 ? 21.527 -11.642 -6.147 1.00 94.62 319 GLU A N 1
ATOM 2623 C CA . GLU A 1 319 ? 21.920 -12.340 -7.374 1.00 94.62 319 GLU A CA 1
ATOM 2624 C C . GLU A 1 319 ? 21.253 -11.725 -8.612 1.00 94.62 319 GLU A C 1
ATOM 2626 O O . GLU A 1 319 ? 21.948 -11.301 -9.542 1.00 94.62 319 GLU A O 1
ATOM 2631 N N . THR A 1 320 ? 19.927 -11.589 -8.600 1.00 92.44 320 THR A N 1
ATOM 2632 C CA . THR A 1 320 ? 19.167 -11.015 -9.726 1.00 92.44 320 THR A CA 1
ATOM 2633 C C . THR A 1 320 ? 19.531 -9.549 -9.981 1.00 92.44 320 THR A C 1
ATOM 2635 O O . THR A 1 320 ? 19.704 -9.123 -11.128 1.00 92.44 320 THR A O 1
ATOM 2638 N N . MET A 1 321 ? 19.753 -8.770 -8.923 1.00 96.12 321 MET A N 1
ATOM 2639 C CA . MET A 1 321 ? 20.173 -7.376 -9.029 1.00 96.12 321 MET A CA 1
ATOM 2640 C C . MET A 1 321 ? 21.587 -7.247 -9.610 1.00 96.12 321 MET A C 1
ATOM 2642 O O . MET A 1 321 ? 21.871 -6.331 -10.389 1.00 96.12 321 MET A O 1
ATOM 2646 N N . LYS A 1 322 ? 22.497 -8.170 -9.279 1.00 96.31 322 LYS A N 1
ATOM 2647 C CA . LYS A 1 322 ? 23.841 -8.209 -9.870 1.00 96.31 322 LYS A CA 1
ATOM 2648 C C . LYS A 1 322 ? 23.784 -8.448 -11.378 1.00 96.31 322 LYS A C 1
ATOM 2650 O O . LYS A 1 322 ? 24.551 -7.818 -12.111 1.00 96.31 322 LYS A O 1
ATOM 2655 N N . GLU A 1 323 ? 22.888 -9.311 -11.847 1.00 94.19 323 GLU A N 1
ATOM 2656 C CA . GLU A 1 323 ? 22.670 -9.539 -13.279 1.00 94.19 323 GLU A CA 1
ATOM 2657 C C . GLU A 1 323 ? 22.117 -8.291 -13.979 1.00 94.19 323 GLU A C 1
ATOM 2659 O O . GLU A 1 323 ? 22.635 -7.900 -15.029 1.00 94.19 323 GLU A O 1
ATOM 2664 N N . ALA A 1 324 ? 21.139 -7.613 -13.371 1.00 95.31 324 ALA A N 1
ATOM 2665 C CA . ALA A 1 324 ? 20.582 -6.359 -13.884 1.00 95.31 324 ALA A CA 1
ATOM 2666 C C . ALA A 1 324 ? 21.643 -5.257 -14.016 1.00 95.31 324 ALA A C 1
ATOM 2668 O O . ALA A 1 324 ? 21.767 -4.634 -15.076 1.00 95.31 324 ALA A O 1
ATOM 2669 N N . LYS A 1 325 ? 22.478 -5.073 -12.988 1.00 96.69 325 LYS A N 1
ATOM 2670 C CA . LYS A 1 325 ? 23.599 -4.118 -13.015 1.00 96.69 325 LYS A CA 1
ATOM 2671 C C . LYS A 1 325 ? 24.629 -4.469 -14.085 1.00 96.69 325 LYS A C 1
ATOM 2673 O O . LYS A 1 325 ? 25.087 -3.590 -14.812 1.00 96.69 325 LYS A O 1
ATOM 2678 N N . ALA A 1 326 ? 24.988 -5.748 -14.205 1.00 96.19 326 ALA A N 1
ATOM 2679 C CA . ALA A 1 326 ? 25.939 -6.202 -15.215 1.00 96.19 326 ALA A CA 1
ATOM 2680 C C . ALA A 1 326 ? 25.413 -5.967 -16.639 1.00 96.19 326 ALA A C 1
ATOM 2682 O O . ALA A 1 326 ? 26.178 -5.541 -17.507 1.00 96.19 326 ALA A O 1
ATOM 2683 N N . PHE A 1 327 ? 24.118 -6.198 -16.874 1.00 95.06 327 PHE A N 1
ATOM 2684 C CA . PHE A 1 327 ? 23.492 -5.908 -18.161 1.00 95.06 327 PHE A CA 1
ATOM 2685 C C . PHE A 1 327 ? 23.497 -4.408 -18.465 1.00 95.06 327 PHE A C 1
ATOM 2687 O O . PHE A 1 327 ? 23.874 -4.025 -19.574 1.00 95.06 327 PHE A O 1
ATOM 2694 N N . TYR A 1 328 ? 23.105 -3.567 -17.500 1.00 95.81 328 TYR A N 1
ATOM 2695 C CA . TYR A 1 328 ? 23.116 -2.113 -17.668 1.00 95.81 328 TYR A CA 1
ATOM 2696 C C . TYR A 1 328 ? 24.514 -1.617 -18.045 1.00 95.81 328 TYR A C 1
ATOM 2698 O O . TYR A 1 328 ? 24.668 -0.928 -19.050 1.00 95.81 328 TYR A O 1
ATOM 2706 N N . GLU A 1 329 ? 25.548 -2.033 -17.307 1.00 96.94 329 GLU A N 1
ATOM 2707 C CA . GLU A 1 329 ? 26.924 -1.605 -17.575 1.00 96.94 329 GLU A CA 1
ATOM 2708 C C . GLU A 1 329 ? 27.417 -2.083 -18.948 1.00 96.94 329 GLU A C 1
ATOM 2710 O O . GLU A 1 329 ? 28.018 -1.313 -19.695 1.00 96.94 329 GLU A O 1
ATOM 2715 N N . ALA A 1 330 ? 27.116 -3.330 -19.325 1.00 96.81 330 ALA A N 1
ATOM 2716 C CA . ALA A 1 330 ? 27.500 -3.878 -20.626 1.00 96.81 330 ALA A CA 1
ATOM 2717 C C . ALA A 1 330 ? 26.824 -3.168 -21.815 1.00 96.81 330 ALA A C 1
ATOM 2719 O O . ALA A 1 330 ? 27.360 -3.195 -22.923 1.00 96.81 330 ALA A O 1
ATOM 2720 N N . ASN A 1 331 ? 25.669 -2.533 -21.594 1.00 96.50 331 ASN A N 1
ATOM 2721 C CA . ASN A 1 331 ? 24.867 -1.868 -22.626 1.00 96.50 331 ASN A CA 1
ATOM 2722 C C . ASN A 1 331 ? 24.782 -0.346 -22.438 1.00 96.50 331 ASN A C 1
ATOM 2724 O O . ASN A 1 331 ? 24.005 0.317 -23.125 1.00 96.50 331 ASN A O 1
ATOM 2728 N N . ARG A 1 332 ? 25.585 0.225 -21.537 1.00 95.50 332 ARG A N 1
ATOM 2729 C CA . ARG A 1 332 ? 25.465 1.611 -21.070 1.00 95.50 332 ARG A CA 1
ATOM 2730 C C . ARG A 1 332 ? 25.451 2.640 -22.197 1.00 95.50 332 ARG A C 1
ATOM 2732 O O . ARG A 1 332 ? 24.581 3.501 -22.219 1.00 95.50 332 ARG A O 1
ATOM 2739 N N . GLU A 1 333 ? 26.364 2.525 -23.163 1.00 96.06 333 GLU A N 1
ATOM 2740 C CA . GLU A 1 333 ? 26.441 3.450 -24.306 1.00 96.06 333 GLU A CA 1
ATOM 2741 C C . GLU A 1 333 ? 25.177 3.397 -25.178 1.00 96.06 333 GLU A C 1
ATOM 2743 O O . GLU A 1 333 ? 24.625 4.433 -25.546 1.00 96.06 333 GLU A O 1
ATOM 2748 N N . LYS A 1 334 ? 24.673 2.188 -25.456 1.00 95.94 334 LYS A N 1
ATOM 2749 C CA . LYS A 1 334 ? 23.432 1.977 -26.214 1.00 95.94 334 LYS A CA 1
ATOM 2750 C C . LYS A 1 334 ? 22.227 2.552 -25.467 1.00 95.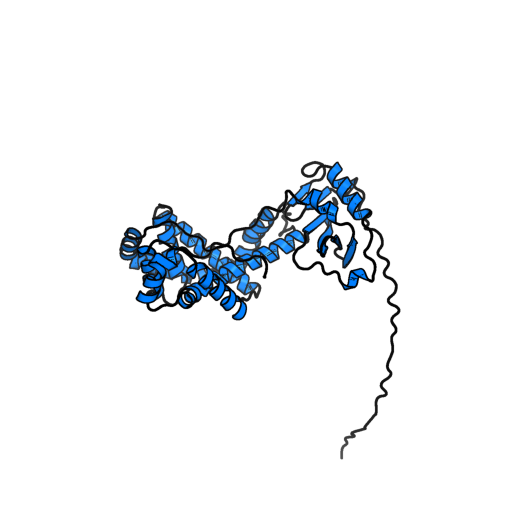94 334 LYS A C 1
ATOM 2752 O O . LYS A 1 334 ? 21.395 3.221 -26.073 1.00 95.94 334 LYS A O 1
ATOM 2757 N N . LEU A 1 335 ? 22.143 2.314 -24.158 1.00 94.56 335 LEU A N 1
ATOM 2758 C CA . LEU A 1 335 ? 21.067 2.841 -23.317 1.00 94.56 335 LEU A CA 1
ATOM 2759 C C . LEU A 1 335 ? 21.115 4.373 -23.248 1.00 94.56 335 LEU A C 1
ATOM 2761 O O . LEU A 1 335 ? 20.073 5.016 -23.317 1.00 94.56 335 LEU A O 1
ATOM 2765 N N . GLN A 1 336 ? 22.305 4.976 -23.197 1.00 92.69 336 GLN A N 1
ATOM 2766 C CA . GLN A 1 336 ? 22.471 6.431 -23.279 1.00 92.69 336 GLN A CA 1
ATOM 2767 C C . GLN A 1 336 ? 22.028 6.998 -24.631 1.00 92.69 336 GLN A C 1
ATOM 2769 O O . GLN A 1 336 ? 21.383 8.047 -24.666 1.00 92.69 336 GLN A O 1
ATOM 2774 N N . GLU A 1 337 ? 22.306 6.303 -25.736 1.00 93.75 337 GLU A N 1
ATOM 2775 C CA . GLU A 1 337 ? 21.789 6.691 -27.052 1.00 93.75 337 GLU A CA 1
ATOM 2776 C C . GLU A 1 337 ? 20.255 6.619 -27.102 1.00 93.75 337 GLU A C 1
ATOM 2778 O O . GLU A 1 337 ? 19.618 7.532 -27.628 1.00 93.75 337 GLU A O 1
ATOM 2783 N N . MET A 1 338 ? 19.659 5.564 -26.535 1.00 93.44 338 MET A N 1
ATOM 2784 C CA . MET A 1 338 ? 18.203 5.424 -26.423 1.00 93.44 338 MET A CA 1
ATOM 2785 C C . MET A 1 338 ? 17.599 6.556 -25.584 1.00 93.44 338 MET A C 1
ATOM 2787 O O . MET A 1 338 ? 16.673 7.218 -26.041 1.00 93.44 338 MET A O 1
ATOM 2791 N N . MET A 1 339 ? 18.159 6.846 -24.406 1.00 90.06 339 MET A N 1
ATOM 2792 C CA . MET A 1 339 ? 17.709 7.951 -23.545 1.00 90.06 339 MET A CA 1
ATOM 2793 C C . MET A 1 339 ? 17.769 9.309 -24.248 1.00 90.06 339 MET A C 1
ATOM 2795 O O . MET A 1 339 ? 16.878 10.131 -24.069 1.00 90.06 339 MET A O 1
ATOM 2799 N N . GLY A 1 340 ? 18.774 9.538 -25.100 1.00 87.69 340 GLY A N 1
ATOM 2800 C CA . GLY A 1 340 ? 18.883 10.765 -25.895 1.00 87.69 340 GLY A CA 1
ATOM 2801 C C . GLY A 1 340 ? 17.761 10.968 -26.922 1.00 87.69 340 GLY A C 1
ATOM 2802 O O . GLY A 1 340 ? 17.650 12.062 -27.470 1.00 87.69 340 GLY A O 1
ATOM 2803 N N . LYS A 1 341 ? 16.952 9.935 -27.187 1.00 88.69 341 LYS A N 1
ATOM 2804 C CA . LYS A 1 341 ? 15.787 9.958 -28.085 1.00 88.69 341 LYS A CA 1
ATOM 2805 C C . LYS A 1 341 ? 14.455 9.894 -27.330 1.00 88.69 341 LYS A C 1
ATOM 2807 O O . LYS A 1 341 ? 13.406 9.939 -27.963 1.00 88.69 341 LYS A O 1
ATOM 2812 N N . MET A 1 342 ? 14.481 9.742 -26.003 1.00 85.38 342 MET A N 1
ATOM 2813 C CA . MET A 1 342 ? 13.260 9.700 -25.202 1.00 85.38 342 MET A CA 1
ATOM 2814 C C . MET A 1 342 ? 12.656 11.101 -25.093 1.00 85.38 342 MET A C 1
ATOM 2816 O O . MET A 1 342 ? 13.313 12.042 -24.651 1.00 85.38 342 MET A O 1
ATOM 2820 N N . GLU A 1 343 ? 11.383 11.213 -25.459 1.00 74.44 343 GLU A N 1
ATOM 2821 C CA . GLU A 1 343 ? 10.602 12.453 -25.429 1.00 74.44 343 GLU A CA 1
ATOM 2822 C C . GLU A 1 343 ? 9.264 12.232 -24.689 1.00 74.44 343 GLU A C 1
ATOM 2824 O O . GLU A 1 343 ? 8.847 11.092 -24.414 1.00 74.44 343 GLU A O 1
ATOM 2829 N N . GLY A 1 344 ? 8.599 13.333 -24.329 1.00 66.56 344 GLY A N 1
ATOM 2830 C CA . GLY A 1 344 ? 7.269 13.352 -23.710 1.00 66.56 344 GLY A CA 1
ATOM 2831 C C . GLY A 1 344 ? 7.221 13.660 -22.211 1.00 66.56 344 GLY A C 1
ATOM 2832 O O . GLY A 1 344 ? 8.215 14.012 -21.579 1.00 66.56 344 GLY A O 1
ATOM 2833 N N . GLU A 1 345 ? 6.027 13.514 -21.641 1.00 59.38 345 GLU A N 1
ATOM 2834 C CA . GLU A 1 345 ? 5.757 13.587 -20.201 1.00 59.38 345 GLU A CA 1
ATOM 2835 C C . GLU A 1 345 ? 5.340 12.201 -19.684 1.00 59.38 345 GLU A C 1
ATOM 2837 O O . GLU A 1 345 ? 4.918 11.340 -20.453 1.00 59.38 345 GLU A O 1
ATOM 2842 N N . LEU A 1 346 ? 5.467 11.961 -18.377 1.00 55.88 346 LEU A N 1
ATOM 2843 C CA . LEU A 1 346 ? 4.973 10.727 -17.762 1.00 55.88 346 LEU A CA 1
ATOM 2844 C C . LEU A 1 346 ? 3.442 10.776 -17.671 1.00 55.88 346 LEU A C 1
ATOM 2846 O O . LEU A 1 346 ? 2.899 11.585 -16.922 1.00 55.88 346 LEU A O 1
ATOM 2850 N N . TYR A 1 347 ? 2.754 9.893 -18.395 1.00 49.97 347 TYR A N 1
ATOM 2851 C CA . TYR A 1 347 ? 1.309 9.689 -18.252 1.00 49.97 347 TYR A CA 1
ATOM 2852 C C . TYR A 1 347 ? 1.024 8.604 -17.216 1.00 49.97 347 TYR A C 1
ATOM 2854 O O . TYR A 1 347 ? 1.838 7.707 -17.013 1.00 49.97 347 TYR A O 1
ATOM 2862 N N . THR A 1 348 ? -0.139 8.699 -16.578 1.00 49.53 348 THR A N 1
ATOM 2863 C CA . THR A 1 348 ? -0.639 7.749 -15.579 1.00 49.53 348 THR A CA 1
ATOM 2864 C C . THR A 1 348 ? -1.960 7.166 -16.069 1.00 49.53 348 THR A C 1
ATOM 2866 O O . THR A 1 348 ? -2.910 7.929 -16.270 1.00 49.53 348 THR A O 1
ATOM 2869 N N . ILE A 1 349 ? -2.049 5.847 -16.264 1.00 43.72 349 ILE A N 1
ATOM 2870 C CA . ILE A 1 349 ? -3.314 5.194 -16.627 1.00 43.72 349 ILE A CA 1
ATOM 2871 C C . ILE A 1 349 ? -4.026 4.762 -15.342 1.00 43.72 349 ILE A C 1
ATOM 2873 O O . ILE A 1 349 ? -3.916 3.621 -14.913 1.00 43.72 349 ILE A O 1
ATOM 2877 N N . GLY A 1 350 ? -4.760 5.708 -14.751 1.00 43.97 350 GLY A N 1
ATOM 2878 C CA . GLY A 1 350 ? -5.803 5.444 -13.755 1.00 43.97 350 GLY A CA 1
ATOM 2879 C C . GLY A 1 350 ? -5.355 4.884 -12.399 1.00 43.97 350 GLY A C 1
ATOM 2880 O O . GLY A 1 350 ? -4.205 4.518 -12.184 1.00 43.97 350 GLY A O 1
ATOM 2881 N N . ASP A 1 351 ? -6.315 4.853 -11.474 1.00 39.28 351 ASP A N 1
ATOM 2882 C CA . ASP A 1 351 ? -6.211 4.174 -10.184 1.00 39.28 351 ASP A CA 1
ATOM 2883 C C . ASP A 1 351 ? -6.633 2.703 -10.347 1.00 39.28 351 ASP A C 1
ATOM 2885 O O . ASP A 1 351 ? -7.568 2.399 -11.094 1.00 39.28 351 ASP A O 1
ATOM 2889 N N . VAL A 1 352 ? -6.001 1.778 -9.615 1.00 39.22 352 VAL A N 1
ATOM 2890 C CA . VAL A 1 352 ? -6.603 0.453 -9.383 1.00 39.22 352 VAL A CA 1
ATOM 2891 C C . VAL A 1 352 ? -7.913 0.689 -8.623 1.00 39.22 352 VAL A C 1
ATOM 2893 O O . VAL A 1 352 ? -7.861 1.327 -7.567 1.00 39.22 352 VAL A O 1
ATOM 2896 N N . PRO A 1 353 ? -9.074 0.206 -9.109 1.00 34.25 353 PRO A N 1
ATOM 2897 C CA . PRO A 1 353 ? -10.311 0.284 -8.344 1.00 34.25 353 PRO A CA 1
ATOM 2898 C C . PRO A 1 353 ? -10.091 -0.362 -6.973 1.00 34.25 353 PRO A C 1
ATOM 2900 O O . PRO A 1 353 ? -9.800 -1.553 -6.884 1.00 34.25 353 PRO A O 1
ATOM 2903 N N . GLN A 1 354 ? -10.187 0.434 -5.904 1.00 39.06 354 GLN A N 1
ATOM 2904 C CA . GLN A 1 354 ? -10.065 -0.067 -4.530 1.00 39.06 354 GLN A CA 1
ATOM 2905 C C . GLN A 1 354 ? -11.270 -0.928 -4.123 1.00 39.06 354 GLN A C 1
ATOM 2907 O O . GLN A 1 354 ? -11.212 -1.613 -3.107 1.00 39.06 354 GLN A O 1
ATOM 2912 N N . ASP A 1 355 ? -12.331 -0.918 -4.931 1.00 32.72 355 ASP A N 1
ATOM 2913 C CA . ASP A 1 355 ? -13.657 -1.376 -4.528 1.00 32.72 355 ASP A CA 1
ATOM 2914 C C . ASP A 1 355 ? -13.928 -2.878 -4.765 1.00 32.72 355 ASP A C 1
ATOM 2916 O O . ASP A 1 355 ? -15.046 -3.317 -4.519 1.00 32.72 355 ASP A O 1
ATOM 2920 N N . GLU A 1 356 ? -12.954 -3.697 -5.201 1.00 31.61 356 GLU A N 1
ATOM 2921 C CA . GLU A 1 356 ? -13.161 -5.155 -5.394 1.00 31.61 356 GLU A CA 1
ATOM 2922 C C . GLU A 1 356 ? -11.935 -6.050 -5.060 1.00 31.61 356 GLU A C 1
ATOM 2924 O O . GLU A 1 356 ? -11.577 -6.975 -5.813 1.00 31.61 356 GLU A O 1
ATOM 2929 N N . VAL A 1 357 ? -11.267 -5.814 -3.922 1.00 34.28 357 VAL A N 1
ATOM 2930 C CA . VAL A 1 357 ? -10.219 -6.732 -3.413 1.00 34.28 357 VAL A CA 1
ATOM 2931 C C . VAL A 1 357 ? -10.749 -7.707 -2.381 1.00 34.28 357 VAL A C 1
ATOM 2933 O O . VAL A 1 357 ? -10.910 -7.291 -1.217 1.00 34.28 357 VAL A O 1
#

pLDDT: mean 81.5, std 18.58, range [28.11, 96.94]

Foldseek 3Di:
DDDDDDDDDDDDPPPPPPPPPPPQPQDAFDDDPDLVFFQWKDKQFFIAGDVHRHDVVVSVVVVVCSRPFHWDGPVVLVVDDQPLPWIKMWTAGPVGDIWIKIWHDDPPWIWIATPVGTITTPRVVSCVVHVVPPPDDDFLFDDWDFAQLLVLLLLVLVVVPPQDDLLSQLLVQLLCCCQAVVDDSVVSNVVSLVVSLVLLLLLLLCVVVVHDDDPVNLLVVLVVLLVLVCPDPRCVPRVVVSCVVSVHRSSRVVVSVSSSV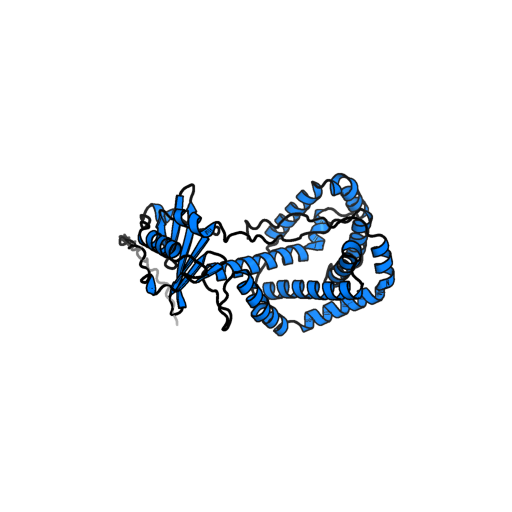VSSVSVLVVLSVQSVCVSRVVQDDDNDRHGGSVRSVVCCVPVPSVVVSCVPDVVVSVVVVVVSVVVCVVCVVVSVVSSVRTHGHTDGRGGDPSPPD

Radius of gyration: 28.08 Å; chains: 1; bounding box: 66×89×70 Å

Secondary structure (DSSP, 8-state):
-------------------------------PPPGGGEEEEEETTEEEEBTTTB-HHHHHHHHHHHHHPPBPPHHHHTT----S--EEEEEEETTS-EEEEEEEEETTEEEEEETT--EEE--GGGHHHHTTT---PPP--------HHHHHHHHHHHHHT-S--HHHHHHHHHHHHHHTT---HHHHHHHHHHHHHHHHHHHHHHHHTT----HHHHHHHHHHHHHHHHHSHHIIIIIHHHHHHTT--HHHHHHHTHHHHHHHHHHHHHHHHHHHHHHTT--EETTEE-SBHHHHHHHHIIIIIHHHHHHHHHHHHHHHHHHHHHHHHHTHHHHHHHHTT--S---------GGG-

Sequence (357 aa):
MKKQVLTLFAAFSICFLFSGCEKEENYGQVELPDMGKIEQVQLGSMRMTVGEDYPQANAESLVSNLEKAPPVNKKQRKDLDKGEDYWSVGVVVKNGTKQMFYFFRKGEDWYFETEDGRLYSDGDFVTEHMESCQKMTAPVLIAMIGEEETHKIYFDLMKELEPIDLRFFYITDVMKNISYKGYSEEKAIELAEQEAKDLWINDKYAEMQGYQLSDKKLAEATELYAEQYKESEYYKNIGEQIYKDYGLTVEEGIEKGRSLIEAAYFRSKIQVDRKNEFYDGKDTIGDKQCKSWEEYYRVFVEEVMIPEVEKEGIEEFEETMKEAKAFYEANREKLQEMMGKMEGELYTIGDVPQDEV

Organism: NCBI:txid537007